Protein AF-A0A8J4AV02-F1 (afdb_monomer)

Foldseek 3Di:
DPPPPPPDVVVVVVVVVVVVVVVVVVVVVVVVVVVVVVVVVVVCVCVPPVNVVQVVVQVLQVQLQVQLQVLCCLQPPFKHKHKDWDQPDPPDPDDDDDDDDDDDDDPPPSDTDIDIWMWGQDPPPRDTDIDDLVPDDPLSNLSSVVSSVSSVQVSCVVVVPDHDPDDDDPPSQPDDDDVSNVSVCVVVVVVVVVVVVVVVVVVVVVVVVVVVVVVPDPPPDDDDDDDDDDDDDDDDDDDD

Radius of gyration: 35.55 Å; Cα contacts (8 Å, |Δi|>4): 144; chains: 1; bounding box: 85×47×122 Å

Sequence (240 aa):
MCVGLFYDPRRAQRELTDLEGQVAQAEAARAAVDVHSAALTDADRALGRNGIPSLILEDVLSQLQAYTARFLNELCDGFVLELSATKPPAAGAGGGGSSGRRSGVGASREKEEIHKAVKVRNSADGSLRQRDVRQLSGGERRRTALAMCLGFEELVRRRRRLVCNVMVLDEVMYADGQEWQAYCIALLSFRRALIDQSLKWLHKSICAHRCLDSLRFPYPQHDLPDLCPEGWAVFGLHGS

Structure (mmCIF, N/CA/C/O backbone):
data_AF-A0A8J4AV02-F1
#
_entry.id   AF-A0A8J4AV02-F1
#
loop_
_atom_site.group_PDB
_atom_site.id
_atom_site.type_symbol
_atom_site.label_atom_id
_atom_site.label_alt_id
_atom_site.label_comp_id
_atom_site.label_asym_id
_atom_site.label_entity_id
_atom_site.label_seq_id
_atom_site.pdbx_PDB_ins_code
_atom_site.Cartn_x
_atom_site.Cartn_y
_atom_site.Cartn_z
_atom_site.occupancy
_atom_site.B_iso_or_equiv
_atom_site.auth_seq_id
_atom_site.auth_comp_id
_atom_site.auth_asym_id
_atom_site.auth_atom_id
_atom_site.pdbx_PDB_model_num
ATOM 1 N N . MET A 1 1 ? -56.235 7.938 68.613 1.00 44.50 1 MET A N 1
ATOM 2 C CA . MET A 1 1 ? -55.742 6.647 68.090 1.00 44.50 1 MET A CA 1
ATOM 3 C C . MET A 1 1 ? -54.342 6.879 67.551 1.00 44.50 1 MET A C 1
ATOM 5 O O . MET A 1 1 ? -54.200 7.385 66.449 1.00 44.50 1 MET A O 1
ATOM 9 N N . CYS A 1 2 ? -53.317 6.616 68.358 1.00 45.88 2 CYS A N 1
ATOM 10 C CA . CYS A 1 2 ? -51.934 6.680 67.895 1.00 45.88 2 CYS A CA 1
ATOM 11 C C . CYS A 1 2 ? -51.610 5.320 67.282 1.00 45.88 2 CYS A C 1
ATOM 13 O O . CYS A 1 2 ? -51.382 4.358 68.010 1.00 45.88 2 CYS A O 1
ATOM 15 N N . VAL A 1 3 ? -51.673 5.218 65.954 1.00 49.50 3 VAL A N 1
ATOM 16 C CA . VAL A 1 3 ? -51.173 4.039 65.242 1.00 49.50 3 VAL A CA 1
ATOM 17 C C . VAL A 1 3 ? -49.653 4.106 65.343 1.00 49.50 3 VAL A C 1
ATOM 19 O O . VAL A 1 3 ? -48.996 4.795 64.568 1.00 49.50 3 VAL A O 1
ATOM 22 N N . GLY A 1 4 ? -49.102 3.491 66.389 1.00 51.16 4 GLY A N 1
ATOM 23 C CA . GLY A 1 4 ? -47.664 3.366 66.564 1.00 51.16 4 GLY A CA 1
ATOM 24 C C . GLY A 1 4 ? -47.112 2.510 65.434 1.00 51.16 4 GLY A C 1
ATOM 25 O O . GLY A 1 4 ? -47.303 1.296 65.433 1.00 51.16 4 GLY A O 1
ATOM 26 N N . LEU A 1 5 ? -46.460 3.146 64.461 1.00 57.00 5 LEU A N 1
ATOM 27 C CA . LEU A 1 5 ? -45.635 2.466 63.471 1.00 57.00 5 LEU A CA 1
ATOM 28 C C . LEU A 1 5 ? -44.456 1.837 64.220 1.00 57.00 5 LEU A C 1
ATOM 30 O O . LEU A 1 5 ? -43.429 2.473 64.444 1.00 57.00 5 LEU A O 1
ATOM 34 N N . PHE A 1 6 ? -44.640 0.600 64.674 1.00 68.00 6 PHE A N 1
ATOM 35 C CA . PHE A 1 6 ? -43.557 -0.209 65.207 1.00 68.00 6 PHE A CA 1
ATOM 36 C C . PHE A 1 6 ? -42.552 -0.448 64.079 1.00 68.00 6 PHE A C 1
ATOM 38 O O . PHE A 1 6 ? -42.838 -1.148 63.108 1.00 68.00 6 PHE A O 1
ATOM 45 N N . TYR A 1 7 ? -41.383 0.173 64.206 1.00 79.56 7 TYR A N 1
ATOM 46 C CA . TYR A 1 7 ? -40.221 -0.131 63.388 1.00 79.56 7 TYR A CA 1
ATOM 47 C C . TYR A 1 7 ? -39.795 -1.571 63.689 1.00 79.56 7 TYR A C 1
ATOM 49 O O . TYR A 1 7 ? -39.286 -1.853 64.774 1.00 79.56 7 TYR A O 1
ATOM 57 N N . ASP A 1 8 ? -40.053 -2.491 62.759 1.00 90.19 8 ASP A N 1
ATOM 58 C CA . ASP A 1 8 ? -39.542 -3.857 62.837 1.00 90.19 8 ASP A CA 1
ATOM 59 C C . ASP A 1 8 ? -38.157 -3.904 62.168 1.00 90.19 8 ASP A C 1
ATOM 61 O O . ASP A 1 8 ? -38.070 -3.873 60.933 1.00 90.19 8 ASP A O 1
ATOM 65 N N . PRO A 1 9 ? -37.061 -3.992 62.944 1.00 89.69 9 PRO A N 1
ATOM 66 C CA . PRO A 1 9 ? -35.710 -3.990 62.394 1.00 89.69 9 PRO A CA 1
ATOM 67 C C . PRO A 1 9 ? -35.462 -5.174 61.453 1.00 89.69 9 PRO A C 1
ATOM 69 O O . PRO A 1 9 ? -34.665 -5.059 60.529 1.00 89.69 9 PRO A O 1
ATOM 72 N N . ARG A 1 10 ? -36.168 -6.302 61.624 1.00 92.69 10 ARG A N 1
ATOM 73 C CA . ARG A 1 10 ? -35.994 -7.481 60.762 1.00 92.69 10 ARG A CA 1
ATOM 74 C C . ARG A 1 10 ? -36.577 -7.265 59.376 1.00 92.69 10 ARG A C 1
ATOM 76 O O . ARG A 1 10 ? -36.045 -7.793 58.402 1.00 92.69 10 ARG A O 1
ATOM 83 N N . ARG A 1 11 ? -37.665 -6.499 59.282 1.00 90.94 11 ARG A N 1
ATOM 84 C CA . ARG A 1 11 ? -38.260 -6.117 58.002 1.00 90.94 11 ARG A CA 1
ATOM 85 C C . ARG A 1 11 ? -37.335 -5.170 57.244 1.00 90.94 11 ARG A C 1
ATOM 87 O O . ARG A 1 11 ? -37.028 -5.446 56.091 1.00 90.94 11 ARG A O 1
ATOM 94 N N . ALA A 1 12 ? -36.826 -4.140 57.922 1.00 90.44 12 ALA A N 1
ATOM 95 C CA . ALA A 1 12 ? -35.858 -3.212 57.339 1.00 90.44 12 ALA A CA 1
ATOM 96 C C . ALA A 1 12 ? -34.600 -3.941 56.832 1.00 90.44 12 ALA A C 1
ATOM 98 O O . ALA A 1 12 ? -34.079 -3.629 55.768 1.00 90.44 12 ALA A O 1
ATOM 99 N N . GLN A 1 13 ? -34.142 -4.963 57.558 1.00 93.25 13 GLN A N 1
ATOM 100 C CA . GLN A 1 13 ? -32.951 -5.722 57.184 1.00 93.25 13 GLN A CA 1
ATOM 101 C C . GLN A 1 13 ? -33.165 -6.628 55.964 1.00 93.25 13 GLN A C 1
ATOM 103 O O . GLN A 1 13 ? -32.259 -6.753 55.149 1.00 93.25 13 GLN A O 1
ATOM 108 N N . ARG A 1 14 ? -34.364 -7.206 55.798 1.00 94.00 14 ARG A N 1
ATOM 109 C CA . ARG A 1 14 ? -34.738 -7.946 54.577 1.00 94.00 14 ARG A CA 1
ATOM 110 C C . ARG A 1 14 ? -34.841 -7.024 53.366 1.00 94.00 14 ARG A C 1
ATOM 112 O O . ARG A 1 14 ? -34.321 -7.343 52.305 1.00 94.00 14 ARG A O 1
ATOM 119 N N . GLU A 1 15 ? -35.466 -5.862 53.549 1.00 94.25 15 GLU A N 1
ATOM 120 C CA . GLU A 1 15 ? -35.586 -4.856 52.491 1.00 94.25 15 GLU A CA 1
ATOM 121 C C . GLU A 1 15 ? -34.198 -4.360 52.041 1.00 94.25 15 GLU A C 1
ATOM 123 O O . GLU A 1 15 ? -33.961 -4.234 50.843 1.00 94.25 15 GLU A O 1
ATOM 128 N N . LEU A 1 16 ? -33.247 -4.169 52.966 1.00 94.19 16 LEU A N 1
ATOM 129 C CA . LEU A 1 16 ? -31.858 -3.840 52.624 1.00 94.19 16 LEU A CA 1
ATOM 130 C C . LEU A 1 16 ? -31.167 -4.952 51.829 1.00 94.19 16 LEU A C 1
ATOM 132 O O . LEU A 1 16 ? -30.573 -4.655 50.798 1.00 94.19 16 LEU A O 1
ATOM 136 N N . THR A 1 17 ? -31.277 -6.216 52.249 1.00 96.19 17 THR A N 1
ATOM 137 C CA . THR A 1 17 ? -30.658 -7.331 51.508 1.00 96.19 17 THR A CA 1
ATOM 138 C C . THR A 1 17 ? -31.250 -7.502 50.111 1.00 96.19 17 THR A C 1
ATOM 140 O O . THR A 1 17 ? -30.526 -7.808 49.164 1.00 96.19 17 THR A O 1
ATOM 143 N N . ASP A 1 18 ? -32.555 -7.265 49.958 1.00 96.69 18 ASP A N 1
ATOM 144 C CA . ASP A 1 18 ? -33.226 -7.329 48.660 1.00 96.69 18 ASP A CA 1
ATOM 145 C C . ASP A 1 18 ? -32.764 -6.183 47.747 1.00 96.69 18 ASP A C 1
ATOM 147 O O . ASP A 1 18 ? -32.493 -6.402 46.565 1.00 96.69 18 ASP A O 1
ATOM 151 N N . LEU A 1 19 ? -32.621 -4.968 48.292 1.00 95.31 19 LEU A N 1
ATOM 152 C CA . LEU A 1 19 ? -32.104 -3.809 47.562 1.00 95.31 19 LEU A CA 1
ATOM 153 C C . LEU A 1 19 ? -30.631 -3.983 47.172 1.00 95.31 19 LEU A C 1
ATOM 155 O O . LEU A 1 19 ? -30.276 -3.697 46.032 1.00 95.31 19 LEU A O 1
ATOM 159 N N . GLU A 1 20 ? -29.783 -4.493 48.066 1.00 97.44 20 GLU A N 1
ATOM 160 C CA . GLU A 1 20 ? -28.383 -4.822 47.763 1.00 97.44 20 GLU A CA 1
ATOM 161 C C . GLU A 1 20 ? -28.289 -5.864 46.640 1.00 97.44 20 GLU A C 1
ATOM 163 O O . GLU A 1 20 ? -27.500 -5.705 45.706 1.00 97.44 20 GLU A O 1
ATOM 168 N N . GLY A 1 21 ? -29.150 -6.888 46.672 1.00 97.25 21 GLY A N 1
ATOM 169 C CA . GLY A 1 21 ? -29.260 -7.874 45.598 1.00 97.25 21 GLY A CA 1
ATOM 170 C C . GLY A 1 21 ? -29.676 -7.253 44.261 1.00 97.25 21 GLY A C 1
ATOM 171 O O . GLY A 1 21 ? -29.096 -7.576 43.224 1.00 97.25 21 GLY A O 1
ATOM 172 N N . GLN A 1 22 ? -30.636 -6.325 44.274 1.00 96.44 22 GLN A N 1
ATOM 173 C CA . GLN A 1 22 ? -31.073 -5.603 43.074 1.00 96.44 22 GLN A CA 1
ATOM 174 C C . GLN A 1 22 ? -29.975 -4.691 42.512 1.00 96.44 22 GLN A C 1
ATOM 176 O O . GLN A 1 22 ? -29.784 -4.656 41.296 1.00 96.44 22 GLN A O 1
ATOM 181 N N . VAL A 1 23 ? -29.226 -3.991 43.370 1.00 96.50 23 VAL A N 1
ATOM 182 C CA . VAL A 1 23 ? -28.085 -3.158 42.954 1.00 96.50 23 VAL A CA 1
ATOM 183 C C . VAL A 1 23 ? -26.999 -4.026 42.323 1.00 96.50 23 VAL A C 1
ATOM 185 O O . VAL A 1 23 ? -26.571 -3.731 41.210 1.00 96.50 23 VAL A O 1
ATOM 188 N N . ALA A 1 24 ? -26.626 -5.141 42.957 1.00 96.88 24 ALA A N 1
ATOM 189 C CA . ALA A 1 24 ? -25.623 -6.058 42.416 1.00 96.88 24 ALA A CA 1
ATOM 190 C C . ALA A 1 24 ? -26.037 -6.639 41.049 1.00 96.88 24 ALA A C 1
ATOM 192 O O . ALA A 1 24 ? -25.222 -6.727 40.128 1.00 96.88 24 ALA A O 1
ATOM 193 N N . GLN A 1 25 ? -27.315 -6.994 40.879 1.00 96.31 25 GLN A N 1
ATOM 194 C CA . GLN A 1 25 ? -27.850 -7.449 39.591 1.00 96.31 25 GLN A CA 1
ATOM 195 C C . GLN A 1 25 ? -27.832 -6.340 38.530 1.00 96.31 25 GLN A C 1
ATOM 197 O O . GLN A 1 25 ? -27.465 -6.597 37.381 1.00 96.31 25 GLN A O 1
ATOM 202 N N . ALA A 1 26 ? -28.198 -5.110 38.898 1.00 96.31 26 ALA A N 1
ATOM 203 C CA . ALA A 1 26 ? -28.188 -3.968 37.989 1.00 96.31 26 ALA A CA 1
ATOM 204 C C . ALA A 1 26 ? -26.763 -3.589 37.552 1.00 96.31 26 ALA A C 1
ATOM 206 O O . ALA A 1 26 ? -26.540 -3.297 36.376 1.00 96.31 26 ALA A O 1
ATOM 207 N N . GLU A 1 27 ? -25.788 -3.636 38.461 1.00 97.12 27 GLU A N 1
ATOM 208 C CA . GLU A 1 27 ? -24.373 -3.407 38.154 1.00 97.12 27 GLU A CA 1
ATOM 209 C C . GLU A 1 27 ? -23.815 -4.484 37.220 1.00 97.12 27 GLU A C 1
ATOM 211 O O . GLU A 1 27 ? -23.159 -4.154 36.230 1.00 97.12 27 GLU A O 1
ATOM 216 N N . ALA A 1 28 ? -24.140 -5.759 37.463 1.00 96.12 28 ALA A N 1
ATOM 217 C CA . ALA A 1 28 ? -23.755 -6.854 36.575 1.00 96.12 28 ALA A CA 1
ATOM 218 C C . ALA A 1 28 ? -24.373 -6.706 35.173 1.00 96.12 28 ALA A C 1
ATOM 220 O O . ALA A 1 28 ? -23.686 -6.884 34.164 1.00 96.12 28 ALA A O 1
ATOM 221 N N . ALA A 1 29 ? -25.652 -6.325 35.092 1.00 96.75 29 ALA A N 1
ATOM 222 C CA . ALA A 1 29 ? -26.323 -6.061 33.822 1.00 96.75 29 ALA A CA 1
ATOM 223 C C . ALA A 1 29 ? -25.696 -4.867 33.082 1.00 96.75 29 ALA A C 1
ATOM 225 O O . ALA A 1 29 ? -25.473 -4.942 31.873 1.00 96.75 29 ALA A O 1
ATOM 226 N N . ARG A 1 30 ? -25.353 -3.788 33.798 1.00 96.19 30 ARG A N 1
ATOM 227 C CA . ARG A 1 30 ? -24.672 -2.620 33.225 1.00 96.19 30 ARG A CA 1
ATOM 228 C C . ARG A 1 30 ? -23.294 -2.983 32.679 1.00 96.19 30 ARG A C 1
ATOM 230 O O . ARG A 1 30 ? -23.001 -2.639 31.540 1.00 96.19 30 ARG A O 1
ATOM 237 N N . ALA A 1 31 ? -22.495 -3.733 33.437 1.00 95.88 31 ALA A N 1
ATOM 238 C CA . ALA A 1 31 ? -21.186 -4.194 32.985 1.00 95.88 31 ALA A CA 1
ATOM 239 C C . ALA A 1 31 ? -21.287 -5.042 31.702 1.00 95.88 31 ALA A C 1
ATOM 241 O O . ALA A 1 31 ? -20.489 -4.870 30.781 1.00 95.88 31 ALA A O 1
ATOM 242 N N . ALA A 1 32 ? -22.298 -5.912 31.598 1.00 95.88 32 ALA A N 1
ATOM 243 C CA . ALA A 1 32 ? -22.537 -6.697 30.387 1.00 95.88 32 ALA A CA 1
ATOM 244 C C . ALA A 1 32 ? -22.902 -5.818 29.173 1.00 95.88 32 ALA A C 1
ATOM 246 O O . ALA A 1 32 ? -22.406 -6.050 28.067 1.00 95.88 32 ALA A O 1
ATOM 247 N N . VAL A 1 33 ? -23.733 -4.787 29.373 1.00 96.81 33 VAL A N 1
ATOM 248 C CA . VAL A 1 33 ? -24.080 -3.814 28.323 1.00 96.81 33 VAL A CA 1
ATOM 249 C C . VAL A 1 33 ? -22.861 -2.995 27.902 1.00 96.81 33 VAL A C 1
ATOM 251 O O . VAL A 1 33 ? -22.654 -2.811 26.704 1.00 96.81 33 VAL A O 1
ATOM 254 N N . ASP A 1 34 ? -22.029 -2.555 28.846 1.00 96.44 34 ASP A N 1
ATOM 255 C CA . ASP A 1 34 ? -20.824 -1.775 28.556 1.00 96.44 34 ASP A CA 1
ATOM 256 C C . ASP A 1 34 ? -19.843 -2.580 27.685 1.00 96.44 34 ASP A C 1
ATOM 258 O O . ASP A 1 34 ? -19.365 -2.071 26.669 1.00 96.44 34 ASP A O 1
ATOM 262 N N . VAL A 1 35 ? -19.633 -3.867 27.990 1.00 96.38 35 VAL A N 1
ATOM 263 C CA . VAL A 1 35 ? -18.826 -4.778 27.154 1.00 96.38 35 VAL A CA 1
ATOM 264 C C . VAL A 1 35 ? -19.404 -4.910 25.743 1.00 96.38 35 VAL A C 1
ATOM 266 O O . VAL A 1 35 ? -18.666 -4.826 24.759 1.00 96.38 35 VAL A O 1
ATOM 269 N N . HIS A 1 36 ? -20.722 -5.086 25.615 1.00 94.62 36 HIS A N 1
ATOM 270 C CA . HIS A 1 36 ? -21.359 -5.189 24.301 1.00 94.62 36 HIS A CA 1
ATOM 271 C C . HIS A 1 36 ? -21.260 -3.876 23.511 1.00 94.62 36 HIS A C 1
ATOM 273 O O . HIS A 1 36 ? -20.988 -3.890 22.312 1.00 94.62 36 HIS A O 1
ATOM 279 N N . SER A 1 37 ? -21.419 -2.735 24.187 1.00 94.12 37 SER A N 1
ATOM 280 C CA . SER A 1 37 ? -21.281 -1.411 23.582 1.00 94.12 37 SER A CA 1
ATOM 281 C C . SER A 1 37 ? -19.865 -1.176 23.057 1.00 94.12 37 SER A C 1
ATOM 283 O O . SER A 1 37 ? -19.714 -0.730 21.922 1.00 94.12 37 SER A O 1
ATOM 285 N N . ALA A 1 38 ? -18.836 -1.575 23.814 1.00 93.12 38 ALA A N 1
ATOM 286 C CA . ALA A 1 38 ? -17.445 -1.494 23.387 1.00 93.12 38 ALA A CA 1
ATOM 287 C C . ALA A 1 38 ? -17.208 -2.331 22.119 1.00 93.12 38 ALA A C 1
ATOM 289 O O . ALA A 1 38 ? -16.686 -1.820 21.126 1.00 93.12 38 ALA A O 1
ATOM 290 N N . ALA A 1 39 ? -17.696 -3.575 22.098 1.00 94.75 39 ALA A N 1
ATOM 291 C CA . ALA A 1 39 ? -17.589 -4.446 20.929 1.00 94.75 39 ALA A CA 1
ATOM 292 C C . ALA A 1 39 ? -18.285 -3.858 19.687 1.00 94.75 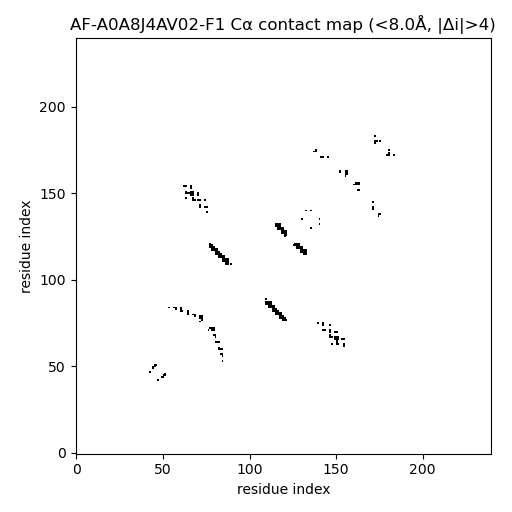39 ALA A C 1
ATOM 294 O O . ALA A 1 39 ? -17.734 -3.899 18.586 1.00 94.75 39 ALA A O 1
ATOM 295 N N . LEU A 1 40 ? -19.473 -3.264 19.853 1.00 94.31 40 LEU A N 1
ATOM 296 C CA . LEU A 1 40 ? -20.177 -2.586 18.762 1.00 94.31 40 LEU A CA 1
ATOM 297 C C . LEU A 1 40 ? -19.439 -1.329 18.289 1.00 94.31 40 LEU A C 1
ATOM 299 O O . LEU A 1 40 ? -19.411 -1.071 17.088 1.00 94.31 40 LEU A O 1
ATOM 303 N N . THR A 1 41 ? -18.810 -0.566 19.188 1.00 90.31 41 THR A N 1
ATOM 304 C CA . THR A 1 41 ? -18.000 0.599 18.793 1.00 90.31 41 THR A CA 1
ATOM 305 C C . THR A 1 41 ? -16.735 0.208 18.038 1.00 90.31 41 THR A C 1
ATOM 307 O O . THR A 1 41 ? -16.347 0.906 17.102 1.00 90.31 41 THR A O 1
ATOM 310 N N . ASP A 1 42 ? -16.116 -0.922 18.380 1.00 85.00 42 ASP A N 1
ATOM 311 C CA . ASP A 1 42 ? -14.967 -1.445 17.641 1.00 85.00 42 ASP A CA 1
ATOM 312 C C . ASP A 1 42 ? -15.384 -1.963 16.261 1.00 85.00 42 ASP A C 1
ATOM 314 O O . ASP A 1 42 ? -14.716 -1.679 15.263 1.00 85.00 42 ASP A O 1
ATOM 318 N N . ALA A 1 43 ? -16.533 -2.639 16.175 1.00 88.19 43 ALA A N 1
ATOM 319 C CA . ALA A 1 43 ? -17.113 -3.050 14.903 1.00 88.19 43 ALA A CA 1
ATOM 320 C C . ALA A 1 43 ? -17.481 -1.842 14.023 1.00 88.19 43 ALA A C 1
ATOM 322 O O . ALA A 1 43 ? -17.161 -1.843 12.837 1.00 88.19 43 ALA A O 1
ATOM 323 N N . ASP A 1 44 ? -18.084 -0.788 14.584 1.00 86.50 44 ASP A N 1
ATOM 324 C CA . ASP A 1 44 ? -18.384 0.452 13.855 1.00 86.50 44 ASP A CA 1
ATOM 325 C C . ASP A 1 44 ? -17.106 1.188 13.432 1.00 86.50 44 ASP A C 1
ATOM 327 O O . ASP A 1 44 ? -17.029 1.716 12.328 1.00 86.50 44 ASP A O 1
ATOM 331 N N . ARG A 1 45 ? -16.037 1.159 14.236 1.00 82.56 45 ARG A N 1
ATOM 332 C CA . ARG A 1 45 ? -14.735 1.701 13.821 1.00 82.56 45 ARG A CA 1
ATOM 333 C C . ARG A 1 45 ? -14.149 0.923 12.636 1.00 82.56 45 ARG A C 1
ATOM 335 O O . ARG A 1 45 ? -13.618 1.544 11.714 1.00 82.56 45 ARG A O 1
ATOM 342 N N . ALA A 1 46 ? -14.250 -0.406 12.647 1.00 80.88 46 ALA A N 1
ATOM 343 C CA . ALA A 1 46 ? -13.698 -1.278 11.609 1.00 80.88 46 ALA A CA 1
ATOM 344 C C . ALA A 1 46 ? -14.533 -1.302 10.315 1.00 80.88 46 ALA A C 1
ATOM 346 O O . ALA A 1 46 ? -13.981 -1.358 9.218 1.00 80.88 46 ALA A O 1
ATOM 347 N N . LEU A 1 47 ? -15.861 -1.251 10.428 1.00 87.88 47 LEU A N 1
ATOM 348 C CA . LEU A 1 47 ? -16.798 -1.345 9.301 1.00 87.88 47 LEU A CA 1
ATOM 349 C C . LEU A 1 47 ? -17.392 0.003 8.892 1.00 87.88 47 LEU A C 1
ATOM 351 O O . LEU A 1 47 ? -18.080 0.102 7.875 1.00 87.88 47 LEU A O 1
ATOM 355 N N . GLY A 1 48 ? -17.138 1.041 9.680 1.00 84.81 48 GLY A N 1
ATOM 356 C CA . GLY A 1 48 ? -17.641 2.377 9.443 1.00 84.81 48 GLY A CA 1
ATOM 357 C C . GLY A 1 48 ? -17.015 3.026 8.218 1.00 84.81 48 GLY A C 1
ATOM 358 O O . GLY A 1 48 ? -16.270 2.435 7.434 1.00 84.81 48 GLY A O 1
ATOM 359 N N . ARG A 1 49 ? -17.308 4.317 8.070 1.00 81.62 49 ARG A N 1
ATOM 360 C CA . ARG A 1 49 ? -17.021 5.085 6.849 1.00 81.62 49 ARG A CA 1
ATOM 361 C C . ARG A 1 49 ? -15.550 5.093 6.429 1.00 81.62 49 ARG A C 1
ATOM 363 O O . ARG A 1 49 ? -15.290 5.273 5.246 1.00 81.62 49 ARG A O 1
ATOM 370 N N . ASN A 1 50 ? -14.629 4.899 7.373 1.00 79.94 50 ASN A N 1
ATOM 371 C CA . ASN A 1 50 ? -13.192 4.921 7.113 1.00 79.94 50 ASN A CA 1
ATOM 372 C C . ASN A 1 50 ? -12.554 3.526 7.173 1.00 79.94 50 ASN A C 1
ATOM 374 O O . ASN A 1 50 ? -11.552 3.314 6.506 1.00 79.94 50 ASN A O 1
ATOM 378 N N . GLY A 1 51 ? -13.126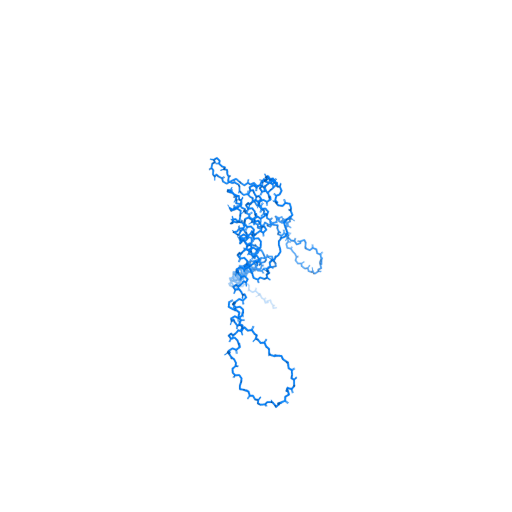 2.563 7.902 1.00 83.44 51 GLY A N 1
ATOM 379 C CA . GLY A 1 51 ? -12.474 1.271 8.131 1.00 83.44 51 GLY A CA 1
ATOM 380 C C . GLY A 1 51 ? -12.397 0.394 6.877 1.00 83.44 51 GLY A C 1
ATOM 381 O O . GLY A 1 51 ? -11.307 -0.015 6.482 1.00 83.44 51 GLY A O 1
ATOM 382 N N . ILE A 1 52 ? -13.519 0.186 6.175 1.00 87.25 52 ILE A N 1
ATOM 383 C CA . ILE A 1 52 ? -13.529 -0.614 4.935 1.00 87.25 52 ILE A CA 1
ATOM 384 C C . ILE A 1 52 ? -12.647 0.019 3.842 1.00 87.25 52 ILE A C 1
ATOM 386 O O . ILE A 1 52 ? -11.837 -0.701 3.257 1.00 87.25 52 ILE A O 1
ATOM 390 N N . PRO A 1 53 ? -12.737 1.335 3.549 1.00 87.31 53 PRO A N 1
ATOM 391 C CA . PRO A 1 53 ? -11.833 1.966 2.589 1.00 87.31 53 PRO A CA 1
ATOM 392 C C . PRO A 1 53 ? -10.354 1.845 2.964 1.00 87.31 53 PRO A C 1
ATOM 394 O O . PRO A 1 53 ? -9.553 1.589 2.069 1.00 87.31 53 PRO A O 1
ATOM 397 N N . SER A 1 54 ? -10.007 1.968 4.250 1.00 86.44 54 SER A N 1
ATOM 398 C CA . SER A 1 54 ? -8.628 1.829 4.737 1.00 86.44 54 SER A CA 1
ATOM 399 C C . SER A 1 54 ? -8.092 0.414 4.508 1.00 86.44 54 SER A C 1
ATOM 401 O O . SER A 1 54 ? -7.036 0.242 3.906 1.00 86.44 54 SER A O 1
ATOM 403 N N . LEU A 1 55 ? -8.879 -0.615 4.848 1.00 88.19 55 LEU A N 1
ATOM 404 C CA . LEU A 1 55 ? -8.522 -2.017 4.593 1.00 88.19 55 LEU A CA 1
ATOM 405 C C . LEU A 1 55 ? -8.338 -2.305 3.097 1.00 88.19 55 LEU A C 1
ATOM 407 O O . LEU A 1 55 ? -7.400 -2.991 2.692 1.00 88.19 55 LEU A O 1
ATOM 411 N N . ILE A 1 56 ? -9.222 -1.761 2.254 1.00 90.75 56 ILE A N 1
ATOM 412 C CA . ILE A 1 56 ? -9.091 -1.881 0.798 1.00 90.75 56 ILE A CA 1
ATOM 413 C C . ILE A 1 56 ? -7.828 -1.161 0.317 1.00 90.75 56 ILE A C 1
ATOM 415 O O . ILE A 1 56 ? -7.141 -1.670 -0.569 1.00 90.75 56 ILE A O 1
ATOM 419 N N . LEU A 1 57 ? -7.518 0.014 0.868 1.00 91.00 57 LEU A N 1
ATOM 420 C CA . LEU A 1 57 ? -6.325 0.773 0.515 1.00 91.00 57 LEU A CA 1
ATOM 421 C C . LEU A 1 57 ? -5.053 0.005 0.891 1.00 91.00 57 LEU A C 1
ATOM 423 O O . LEU A 1 57 ? -4.163 -0.108 0.053 1.00 91.00 57 LEU A O 1
ATOM 427 N N . GLU A 1 58 ? -4.977 -0.567 2.091 1.00 90.94 58 GLU A N 1
ATOM 428 C CA . GLU A 1 58 ? -3.846 -1.390 2.535 1.00 90.94 58 GLU A CA 1
ATOM 429 C C . GLU A 1 58 ? -3.629 -2.612 1.631 1.00 90.94 58 GLU A C 1
ATOM 431 O O . GLU A 1 58 ? -2.507 -2.859 1.178 1.00 90.94 58 GLU A O 1
ATOM 436 N N . ASP A 1 59 ? -4.703 -3.325 1.275 1.00 93.81 59 ASP A N 1
ATOM 437 C CA . ASP A 1 59 ? -4.640 -4.430 0.314 1.00 93.81 59 ASP A CA 1
ATOM 438 C C . ASP A 1 59 ? -4.108 -3.958 -1.052 1.00 93.81 59 ASP A C 1
ATOM 440 O O . ASP A 1 59 ? -3.173 -4.543 -1.607 1.00 93.81 59 ASP A O 1
ATOM 444 N N . VAL A 1 60 ? -4.648 -2.857 -1.584 1.00 94.19 60 VAL A N 1
ATOM 445 C CA . VAL A 1 60 ? -4.204 -2.276 -2.861 1.00 94.19 60 VAL A CA 1
ATOM 446 C C . VAL A 1 60 ? -2.727 -1.889 -2.814 1.00 94.19 60 VAL A C 1
ATOM 448 O O . VAL A 1 60 ? -1.995 -2.171 -3.766 1.00 94.19 60 VAL A O 1
ATOM 451 N N . LEU A 1 61 ? -2.286 -1.242 -1.734 1.00 94.69 61 LEU A N 1
ATOM 452 C CA . LEU A 1 61 ? -0.905 -0.798 -1.563 1.00 94.69 61 LEU A CA 1
ATOM 453 C C . LEU A 1 61 ? 0.054 -1.986 -1.481 1.00 94.69 61 LEU A C 1
ATOM 455 O O . LEU A 1 61 ? 1.099 -1.946 -2.129 1.00 94.69 61 LEU A O 1
ATOM 459 N N . SER A 1 62 ? -0.323 -3.064 -0.786 1.00 94.44 62 SER A N 1
ATOM 460 C CA . SER A 1 62 ? 0.486 -4.288 -0.720 1.00 94.44 62 SER A CA 1
ATOM 461 C C . SER A 1 62 ? 0.688 -4.920 -2.106 1.00 94.44 62 SER A C 1
ATOM 463 O O . SER A 1 62 ? 1.808 -5.270 -2.489 1.00 94.44 62 SER A O 1
ATOM 465 N N . GLN A 1 63 ? -0.373 -4.980 -2.917 1.00 95.75 63 GLN A N 1
ATOM 466 C CA . GLN A 1 63 ? -0.313 -5.500 -4.283 1.00 95.75 63 GLN A CA 1
ATOM 467 C C . GLN A 1 63 ? 0.515 -4.589 -5.191 1.00 95.75 63 GLN A C 1
ATOM 469 O O . GLN A 1 63 ? 1.361 -5.066 -5.948 1.00 95.75 63 GLN A O 1
ATOM 474 N N . LEU A 1 64 ? 0.301 -3.272 -5.103 1.00 95.88 64 LEU A N 1
ATOM 475 C CA . LEU A 1 64 ? 1.063 -2.287 -5.864 1.00 95.88 64 LEU A CA 1
ATOM 476 C C . LEU A 1 64 ? 2.556 -2.376 -5.543 1.00 95.88 64 LEU A C 1
ATOM 478 O O . LEU A 1 64 ? 3.379 -2.334 -6.458 1.00 95.88 64 LEU A O 1
ATOM 482 N N . GLN A 1 65 ? 2.903 -2.527 -4.265 1.00 95.69 65 GLN A N 1
ATOM 483 C CA . GLN A 1 65 ? 4.277 -2.706 -3.814 1.00 95.69 65 GLN A CA 1
ATOM 484 C C . GLN A 1 65 ? 4.890 -3.978 -4.404 1.00 95.69 65 GLN A C 1
ATOM 486 O O . GLN A 1 65 ? 5.987 -3.914 -4.952 1.00 95.69 65 GLN A O 1
ATOM 491 N N . ALA A 1 66 ? 4.176 -5.107 -4.373 1.00 95.44 66 ALA A N 1
ATOM 492 C CA . ALA A 1 66 ? 4.653 -6.361 -4.951 1.00 95.44 66 ALA A CA 1
ATOM 493 C C . ALA A 1 66 ? 4.905 -6.253 -6.467 1.00 95.44 66 ALA A C 1
ATOM 495 O O . ALA A 1 66 ? 5.948 -6.690 -6.958 1.00 95.44 66 ALA A O 1
ATOM 496 N N . TYR A 1 67 ? 3.989 -5.632 -7.220 1.00 95.69 67 TYR A N 1
ATOM 497 C CA . TYR A 1 67 ? 4.175 -5.438 -8.663 1.00 95.69 67 TYR A CA 1
ATOM 498 C C . TYR A 1 67 ? 5.300 -4.453 -8.974 1.00 95.69 67 TYR A C 1
ATOM 500 O O . TYR A 1 67 ? 6.112 -4.711 -9.859 1.00 95.69 67 TYR A O 1
ATOM 508 N N . THR A 1 68 ? 5.384 -3.356 -8.222 1.00 95.69 68 THR A N 1
ATOM 509 C CA . THR A 1 68 ? 6.446 -2.359 -8.395 1.00 95.69 68 THR A CA 1
ATOM 510 C C . THR A 1 68 ? 7.812 -2.951 -8.069 1.00 95.69 68 THR A C 1
ATOM 512 O O . THR A 1 68 ? 8.749 -2.723 -8.823 1.00 95.69 68 THR A O 1
ATOM 515 N N . ALA A 1 69 ? 7.932 -3.753 -7.006 1.00 94.62 69 ALA A N 1
ATOM 516 C CA . ALA A 1 69 ? 9.187 -4.388 -6.606 1.00 94.62 69 ALA A CA 1
ATOM 517 C C . ALA A 1 69 ? 9.765 -5.277 -7.712 1.00 94.62 69 ALA A C 1
ATOM 519 O O . ALA A 1 69 ? 10.973 -5.278 -7.925 1.00 94.62 69 ALA A O 1
ATOM 520 N N . ARG A 1 70 ? 8.914 -5.983 -8.467 1.00 93.81 70 ARG A N 1
ATOM 521 C CA . ARG A 1 70 ? 9.362 -6.776 -9.616 1.00 93.81 70 ARG A CA 1
ATOM 522 C C . ARG A 1 70 ? 10.042 -5.904 -10.674 1.00 93.81 70 ARG A C 1
ATOM 524 O O . ARG A 1 70 ? 11.169 -6.194 -11.053 1.00 93.81 70 ARG A O 1
ATOM 531 N N . PHE A 1 71 ? 9.378 -4.837 -11.120 1.00 92.81 71 PHE A N 1
ATOM 532 C CA . PHE A 1 71 ? 9.953 -3.932 -12.121 1.00 92.81 71 PHE A CA 1
ATOM 533 C C . PHE A 1 71 ? 11.147 -3.164 -11.572 1.00 92.81 71 PHE A C 1
ATOM 535 O O . PHE A 1 71 ? 12.093 -2.896 -12.298 1.00 92.81 71 PHE A O 1
ATOM 542 N N . LEU A 1 72 ? 11.123 -2.824 -10.287 1.00 92.62 72 LEU A N 1
ATOM 543 C CA . LEU A 1 72 ? 12.219 -2.128 -9.641 1.00 92.62 72 LEU A CA 1
ATOM 544 C C . LEU A 1 72 ? 13.469 -3.006 -9.586 1.00 92.62 72 LEU A C 1
ATOM 546 O O . LEU A 1 72 ? 14.528 -2.493 -9.891 1.00 92.62 72 LEU A O 1
ATOM 550 N N . ASN A 1 73 ? 13.341 -4.304 -9.300 1.00 91.75 73 ASN A N 1
ATOM 551 C CA . ASN A 1 73 ? 14.462 -5.249 -9.350 1.00 91.75 73 ASN A CA 1
ATOM 552 C C . ASN A 1 73 ? 15.000 -5.454 -10.775 1.00 91.75 73 ASN A C 1
ATOM 554 O O . ASN A 1 73 ? 16.186 -5.689 -10.942 1.00 91.75 73 ASN A O 1
ATOM 558 N N . GLU A 1 74 ? 14.145 -5.376 -11.800 1.00 90.31 74 GLU A N 1
ATOM 559 C CA . GLU A 1 74 ? 14.580 -5.435 -13.205 1.00 90.31 74 GLU A CA 1
ATOM 560 C C . GLU A 1 74 ? 15.331 -4.144 -13.607 1.00 90.31 74 GLU A C 1
ATOM 562 O O . GLU A 1 74 ? 16.341 -4.193 -14.301 1.00 90.31 74 GLU A O 1
ATOM 567 N N . LEU A 1 75 ? 14.860 -2.983 -13.142 1.00 89.12 75 LEU A N 1
ATOM 568 C CA . LEU A 1 75 ? 15.372 -1.660 -13.520 1.00 89.12 75 LEU A CA 1
ATOM 569 C C . LEU A 1 75 ? 16.548 -1.161 -12.662 1.00 89.12 75 LEU A C 1
ATOM 571 O O . LEU A 1 75 ? 17.356 -0.357 -13.124 1.00 89.12 75 LEU A O 1
ATOM 575 N N . CYS A 1 76 ? 16.602 -1.568 -11.398 1.00 87.12 76 CYS A N 1
ATOM 576 C CA . CYS A 1 76 ? 17.519 -1.082 -10.376 1.00 87.12 76 CYS A CA 1
ATOM 577 C C . CYS A 1 76 ? 17.857 -2.203 -9.389 1.00 87.12 76 CYS A C 1
ATOM 579 O O . CYS A 1 76 ? 17.054 -2.541 -8.514 1.00 87.12 76 CYS A O 1
ATOM 581 N N . ASP A 1 77 ? 19.092 -2.686 -9.418 1.00 84.62 77 ASP A N 1
ATOM 582 C CA . ASP A 1 77 ? 19.546 -3.602 -8.380 1.00 84.62 77 ASP A CA 1
ATOM 583 C C . ASP A 1 77 ? 19.611 -2.914 -7.011 1.00 84.62 77 ASP A C 1
ATOM 585 O O . ASP A 1 77 ? 20.131 -1.807 -6.850 1.00 84.62 77 ASP A O 1
ATOM 589 N N . GLY A 1 78 ? 19.082 -3.594 -5.992 1.00 86.38 78 GLY A N 1
ATOM 590 C CA . GLY A 1 78 ? 19.205 -3.167 -4.600 1.00 86.38 78 GLY A CA 1
ATOM 591 C C . GLY A 1 78 ? 18.202 -2.110 -4.135 1.00 86.38 78 GLY A C 1
ATOM 592 O O . GLY A 1 78 ? 18.369 -1.582 -3.038 1.00 86.38 78 GLY A O 1
ATOM 593 N N . PHE A 1 79 ? 17.152 -1.813 -4.898 1.00 90.75 79 PHE A N 1
ATOM 594 C CA . PHE A 1 79 ? 16.091 -0.902 -4.462 1.00 90.75 79 PHE A CA 1
ATOM 595 C C . PHE A 1 79 ? 14.859 -1.670 -3.986 1.00 90.75 79 PHE A C 1
ATOM 597 O O . PHE A 1 79 ? 14.393 -2.600 -4.636 1.00 90.75 79 PHE A O 1
ATOM 604 N N . VAL A 1 80 ? 14.294 -1.248 -2.857 1.00 92.25 80 VAL A N 1
ATOM 605 C CA . VAL A 1 80 ? 13.031 -1.766 -2.325 1.00 92.25 80 VAL A CA 1
ATOM 606 C C . VAL A 1 80 ? 12.115 -0.584 -2.032 1.00 92.25 80 VAL A C 1
ATOM 608 O O . VAL A 1 80 ? 12.471 0.317 -1.275 1.00 92.25 80 VAL A O 1
ATOM 611 N N . LEU A 1 81 ? 10.932 -0.574 -2.642 1.00 92.38 81 LEU A N 1
ATOM 612 C CA . LEU A 1 81 ? 9.897 0.420 -2.370 1.00 92.38 81 LEU A CA 1
ATOM 613 C C . LEU A 1 81 ? 8.959 -0.108 -1.282 1.00 92.38 81 LEU A C 1
ATOM 615 O O . LEU A 1 81 ? 8.475 -1.230 -1.389 1.00 92.38 81 LEU A O 1
ATOM 619 N N . GLU A 1 82 ? 8.671 0.717 -0.280 1.00 92.69 82 GLU A N 1
ATOM 620 C CA . GLU A 1 82 ? 7.657 0.457 0.739 1.00 92.69 82 GLU A CA 1
ATOM 621 C C . GLU A 1 82 ? 6.571 1.530 0.690 1.00 92.69 82 GLU A C 1
ATOM 623 O O . GLU A 1 82 ? 6.849 2.735 0.693 1.00 92.69 82 GLU A O 1
ATOM 628 N N . LEU A 1 83 ? 5.323 1.076 0.624 1.00 90.88 83 LEU A N 1
ATOM 629 C CA . LEU A 1 83 ? 4.138 1.919 0.585 1.00 90.88 83 LEU A CA 1
ATOM 630 C C . LEU A 1 83 ? 3.275 1.605 1.803 1.00 90.88 83 LEU A C 1
ATOM 632 O O . LEU A 1 83 ? 2.918 0.451 2.026 1.00 90.88 83 LEU A O 1
ATOM 636 N N . SER A 1 84 ? 2.911 2.627 2.569 1.00 88.25 84 SER A N 1
ATOM 637 C CA . SER A 1 84 ? 2.022 2.472 3.719 1.00 88.25 84 SER A CA 1
ATOM 638 C C . SER A 1 84 ? 0.978 3.578 3.756 1.00 88.25 84 SER A C 1
ATOM 640 O O . SER A 1 84 ? 1.246 4.727 3.402 1.00 88.25 84 SER A O 1
ATOM 642 N N . ALA A 1 85 ? -0.237 3.229 4.171 1.00 86.62 85 ALA A N 1
ATOM 643 C CA . ALA A 1 85 ? -1.246 4.215 4.515 1.00 86.62 85 ALA A CA 1
ATOM 644 C C . ALA A 1 85 ? -0.929 4.727 5.924 1.00 86.62 85 ALA A C 1
ATOM 646 O O . ALA A 1 85 ? -0.894 3.962 6.884 1.00 86.62 85 ALA A O 1
ATOM 647 N N . THR A 1 86 ? -0.649 6.018 6.052 1.00 81.50 86 THR A N 1
ATOM 648 C CA . THR A 1 86 ? -0.496 6.671 7.350 1.00 81.50 86 THR A CA 1
ATOM 649 C C . THR A 1 86 ? -1.704 7.552 7.587 1.00 81.50 86 THR A C 1
ATOM 651 O O . THR A 1 86 ? -2.008 8.447 6.794 1.00 81.50 86 THR A O 1
ATOM 654 N N . LYS A 1 87 ? -2.389 7.324 8.704 1.00 70.31 87 LYS A N 1
ATOM 655 C CA . LYS A 1 87 ? -3.367 8.281 9.202 1.00 70.31 87 LYS A CA 1
ATOM 656 C C . LYS A 1 87 ? -2.584 9.404 9.889 1.00 70.31 87 LYS A C 1
ATOM 658 O O . LYS A 1 87 ? -1.823 9.094 10.810 1.00 70.31 87 LYS A O 1
ATOM 663 N N . PRO A 1 88 ? -2.706 10.676 9.466 1.00 62.44 88 PRO A N 1
ATOM 664 C CA . PRO A 1 88 ? -2.089 11.756 10.220 1.00 62.44 88 PRO A CA 1
ATOM 665 C C . PRO A 1 88 ? -2.607 11.687 11.664 1.00 62.44 88 PRO A C 1
ATOM 667 O O . PRO A 1 88 ? -3.797 11.407 11.863 1.00 62.44 88 PRO A O 1
ATOM 670 N N . PRO A 1 89 ? -1.745 11.884 12.679 1.00 53.72 89 PRO A N 1
ATOM 671 C CA . PRO A 1 89 ? -2.205 11.921 14.057 1.00 53.72 89 PRO A CA 1
ATOM 672 C C . PRO A 1 89 ? -3.282 12.999 14.141 1.00 53.72 89 PRO A C 1
ATOM 674 O O . PRO A 1 89 ? -3.051 14.137 13.728 1.00 53.72 89 PRO A O 1
ATOM 677 N N . ALA A 1 90 ? -4.478 12.623 14.598 1.00 56.28 90 ALA A N 1
ATOM 678 C CA . ALA A 1 90 ? -5.593 13.544 14.723 1.00 56.28 90 ALA A CA 1
ATOM 679 C C . ALA A 1 90 ? -5.132 14.748 15.555 1.00 56.28 90 ALA A C 1
ATOM 681 O O . ALA A 1 90 ? -4.878 14.630 16.756 1.00 56.28 90 ALA A O 1
ATOM 682 N N . ALA A 1 91 ? -4.979 15.903 14.907 1.00 45.75 91 ALA A N 1
ATOM 683 C CA . ALA A 1 91 ? -4.760 17.173 15.575 1.00 45.75 91 ALA A CA 1
ATOM 684 C C . ALA A 1 91 ? -6.047 17.505 16.345 1.00 45.75 91 ALA A C 1
ATOM 686 O O . ALA A 1 91 ? -6.950 18.145 15.817 1.00 45.75 91 ALA A O 1
ATOM 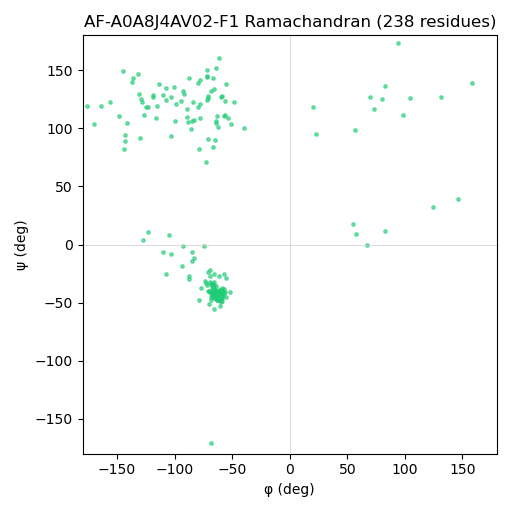687 N N . GLY A 1 92 ? -6.180 16.951 17.551 1.00 44.97 92 GLY A N 1
ATOM 688 C CA . GLY A 1 92 ? -7.413 17.027 18.332 1.00 44.97 92 GLY A CA 1
ATOM 689 C C . GLY A 1 92 ? -7.707 15.794 19.182 1.00 44.97 92 GLY A C 1
ATOM 690 O O . GLY A 1 92 ? -8.863 15.404 19.297 1.00 44.97 92 GLY A O 1
ATOM 691 N N . ALA A 1 93 ? -6.702 15.179 19.810 1.00 41.88 93 ALA A N 1
ATOM 692 C CA . ALA A 1 93 ? -6.936 14.335 20.983 1.00 41.88 93 ALA A CA 1
ATOM 693 C C . ALA A 1 93 ? -7.274 15.242 22.183 1.00 41.88 93 ALA A C 1
ATOM 695 O O . ALA A 1 93 ? -6.459 15.473 23.071 1.00 41.88 93 ALA A O 1
ATOM 696 N N . GLY A 1 94 ? -8.466 15.835 22.147 1.00 37.78 94 GLY A N 1
ATOM 697 C CA . GLY A 1 94 ? -8.970 16.761 23.149 1.00 37.78 94 GLY A CA 1
ATOM 698 C C . GLY A 1 94 ? -10.462 16.554 23.353 1.00 37.78 94 GLY A C 1
ATOM 699 O O . GLY A 1 94 ? -11.259 17.203 22.696 1.00 37.78 94 GLY A O 1
ATOM 700 N N . GLY A 1 95 ? -10.795 15.648 24.275 1.00 38.47 95 GLY A N 1
ATOM 701 C CA . GLY A 1 95 ? -11.891 15.809 25.232 1.00 38.47 95 GLY A CA 1
ATOM 702 C C . GLY A 1 95 ? -13.346 15.773 24.746 1.00 38.47 95 GLY A C 1
ATOM 703 O O . GLY A 1 95 ? -13.803 16.623 23.997 1.00 38.47 95 GLY A O 1
ATOM 704 N N . GLY A 1 96 ? -14.116 14.900 25.399 1.00 38.56 96 GLY A N 1
ATOM 705 C CA . GLY A 1 96 ? -15.409 15.300 25.961 1.00 38.56 96 GLY A CA 1
ATOM 706 C C . GLY A 1 96 ? -16.637 14.972 25.121 1.00 38.56 96 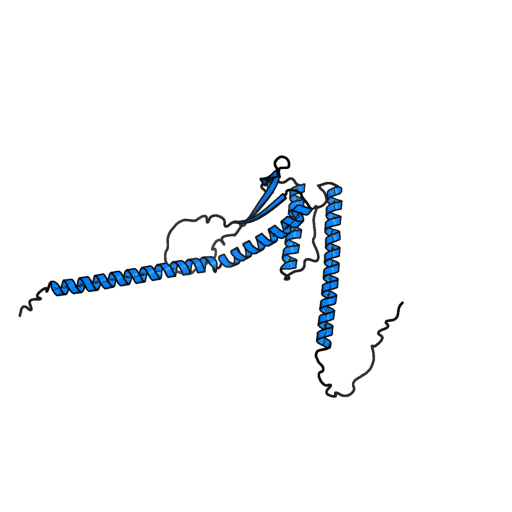GLY A C 1
ATOM 707 O O . GLY A 1 96 ? -16.902 15.580 24.090 1.00 38.56 96 GLY A O 1
ATOM 708 N N . GLY A 1 97 ? -17.441 14.036 25.623 1.00 47.97 97 GLY A N 1
ATOM 709 C CA . GLY A 1 97 ? -18.792 13.819 25.127 1.00 47.97 97 GLY A CA 1
ATOM 710 C C . GLY A 1 97 ? -19.703 15.026 25.358 1.00 47.97 97 GLY A C 1
ATOM 711 O O . GLY A 1 97 ? -19.539 15.764 26.322 1.00 47.97 97 GLY A O 1
ATOM 712 N N . SER A 1 98 ? -20.699 15.182 24.488 1.00 38.50 98 SER A N 1
ATOM 713 C CA . SER A 1 98 ? -22.009 15.753 24.809 1.00 38.50 98 SER A CA 1
ATOM 714 C C . SER A 1 98 ? -22.911 15.670 23.576 1.00 38.50 98 SER A C 1
ATOM 716 O O . SER A 1 98 ? -22.603 16.212 22.520 1.00 38.50 98 SER A O 1
ATOM 718 N N . SER A 1 99 ? -24.015 14.940 23.727 1.00 45.09 99 SER A N 1
ATOM 719 C CA . SER A 1 99 ? -25.359 15.307 23.272 1.00 45.09 99 SER A CA 1
ATOM 720 C C . SER A 1 99 ? -25.491 16.385 22.172 1.00 45.09 99 SER A C 1
ATOM 722 O O . SER A 1 99 ? -25.349 17.578 22.430 1.00 45.09 99 SER A O 1
ATOM 724 N N . GLY A 1 100 ? -26.063 15.974 21.036 1.00 45.75 100 GLY A N 1
ATOM 725 C CA . GLY A 1 100 ? -27.211 16.695 20.479 1.00 45.75 100 GLY A CA 1
ATOM 726 C C . GLY A 1 100 ? -26.987 17.606 19.265 1.00 45.75 100 GLY A C 1
ATOM 727 O O . GLY A 1 100 ? -26.300 18.614 19.318 1.00 45.75 100 GLY A O 1
ATOM 728 N N . ARG A 1 101 ? -27.805 17.312 18.244 1.00 41.66 101 ARG A N 1
ATOM 729 C CA . ARG A 1 101 ? -28.308 18.170 17.152 1.00 41.66 101 ARG A CA 1
ATOM 730 C C . ARG A 1 101 ? -27.437 18.419 15.912 1.00 41.66 101 ARG A C 1
ATOM 732 O O . ARG A 1 101 ? -26.241 18.652 15.931 1.00 41.66 101 ARG A O 1
ATOM 739 N N . ARG A 1 102 ? -28.175 18.333 14.800 1.00 58.16 102 ARG A N 1
ATOM 740 C CA . ARG A 1 102 ? -27.815 18.440 13.385 1.00 58.16 102 ARG A CA 1
ATOM 741 C C . ARG A 1 102 ? -27.357 19.850 12.991 1.00 58.16 102 ARG A C 1
ATOM 743 O O . ARG A 1 102 ? -27.990 20.813 13.409 1.00 58.16 102 ARG A O 1
ATOM 750 N N . SER A 1 103 ? -26.372 19.877 12.089 1.00 39.41 103 SER A N 1
ATOM 751 C CA . SER A 1 103 ? -25.929 20.921 11.133 1.00 39.41 103 SER A CA 1
ATOM 752 C C . SER A 1 103 ? -24.419 21.057 11.285 1.00 39.41 103 SER A C 1
ATOM 754 O O . SER A 1 103 ? -23.938 21.216 12.392 1.00 39.41 103 SER A O 1
ATOM 756 N N . GLY A 1 104 ? -23.567 20.979 10.278 1.00 38.00 104 GLY A N 1
ATOM 757 C CA . GLY A 1 104 ? -23.705 21.044 8.836 1.00 38.00 104 GLY A CA 1
ATOM 758 C C . GLY A 1 104 ? -22.308 21.428 8.338 1.00 38.00 104 GLY A C 1
ATOM 759 O O . GLY A 1 104 ? -21.655 22.247 8.968 1.00 38.00 104 GLY A O 1
ATOM 760 N N . VAL A 1 105 ? -21.861 20.809 7.244 1.00 41.56 105 VAL A N 1
ATOM 761 C CA . VAL A 1 105 ? -20.778 21.294 6.368 1.00 41.56 105 VAL A CA 1
ATOM 762 C C . VAL A 1 105 ? -19.421 21.556 7.047 1.00 41.56 105 VAL A C 1
ATOM 764 O O . VAL A 1 105 ? -19.154 22.631 7.565 1.00 41.56 105 VAL A O 1
ATOM 767 N N . GLY A 1 106 ? -18.512 20.584 6.928 1.00 41.09 106 GLY A N 1
ATOM 768 C CA . GLY A 1 106 ? -17.085 20.818 7.173 1.00 41.09 106 GLY A CA 1
ATOM 769 C C . GLY A 1 106 ? -16.437 19.915 8.214 1.00 41.09 106 GLY A C 1
ATOM 770 O O . GLY A 1 106 ? -15.503 20.345 8.879 1.00 41.09 106 GLY A O 1
ATOM 771 N N . ALA A 1 107 ? -16.873 18.658 8.355 1.00 47.81 107 ALA A N 1
ATOM 772 C CA . ALA A 1 107 ? -15.989 17.655 8.939 1.00 47.81 107 ALA A CA 1
ATOM 773 C C . ALA A 1 107 ? -14.780 17.543 8.004 1.00 47.81 107 ALA A C 1
ATOM 775 O O . ALA A 1 107 ? -14.890 16.968 6.919 1.00 47.81 107 ALA A O 1
ATOM 776 N N . SER A 1 108 ? -13.676 18.184 8.396 1.00 50.00 108 SER A N 1
ATOM 777 C CA . SER A 1 108 ? -12.335 17.957 7.870 1.00 50.00 108 SER A CA 1
ATOM 778 C C . SER A 1 108 ? -12.184 16.454 7.673 1.00 50.00 108 SER A C 1
ATOM 780 O O . SER A 1 108 ? -12.033 15.720 8.648 1.00 50.00 108 SER A O 1
ATOM 782 N N . ARG A 1 109 ? -12.338 15.985 6.427 1.00 58.44 109 ARG A N 1
ATOM 783 C CA . ARG A 1 109 ? -12.150 14.577 6.085 1.00 58.44 109 ARG A CA 1
ATOM 784 C C . ARG A 1 109 ? -10.740 14.254 6.540 1.00 58.44 109 ARG A C 1
ATOM 786 O O . ARG A 1 109 ? -9.806 14.815 5.974 1.00 58.44 109 ARG A O 1
ATOM 793 N N . GLU A 1 110 ? -10.609 13.429 7.577 1.00 63.50 110 GLU A N 1
ATOM 794 C CA . GLU A 1 110 ? -9.329 12.851 7.970 1.00 63.50 110 GLU A CA 1
ATOM 795 C C . GLU A 1 110 ? -8.735 12.247 6.701 1.00 63.50 110 GLU A C 1
ATOM 797 O O . GLU A 1 110 ? -9.245 11.266 6.157 1.00 63.50 110 GLU A O 1
ATOM 802 N N . LYS A 1 111 ? -7.760 12.949 6.134 1.00 70.31 111 LYS A N 1
ATOM 803 C CA . LYS A 1 111 ? -7.212 12.611 4.836 1.00 70.31 111 LYS A CA 1
ATOM 804 C C . LYS A 1 111 ? -6.181 11.538 5.108 1.00 70.31 111 LYS A C 1
ATOM 806 O O . LYS A 1 111 ? -5.144 11.826 5.693 1.00 70.31 111 LYS A O 1
ATOM 811 N N . GLU A 1 112 ? -6.492 10.302 4.744 1.00 75.62 112 GLU A N 1
ATOM 812 C CA . GLU A 1 112 ? -5.475 9.258 4.716 1.00 75.62 112 GLU A CA 1
ATOM 813 C C . GLU A 1 112 ? -4.372 9.687 3.746 1.00 75.62 112 GLU A C 1
ATOM 815 O O . GLU A 1 112 ? -4.638 10.072 2.601 1.00 75.62 112 GLU A O 1
ATOM 820 N N . GLU A 1 113 ? -3.132 9.675 4.227 1.00 83.81 113 GLU A N 1
ATOM 821 C CA . GLU A 1 113 ? -1.963 10.034 3.438 1.00 83.81 113 GLU A CA 1
ATOM 822 C C . GLU A 1 113 ? -1.163 8.774 3.128 1.00 83.81 113 GLU A C 1
ATOM 824 O O . GLU A 1 113 ? -0.936 7.927 3.990 1.00 83.81 113 GLU A O 1
ATOM 829 N N . ILE A 1 114 ? -0.735 8.631 1.874 1.00 85.25 114 ILE A N 1
ATOM 830 C CA . ILE A 1 114 ? 0.089 7.496 1.457 1.00 85.25 114 ILE A CA 1
ATOM 831 C C . ILE A 1 114 ? 1.548 7.885 1.665 1.00 85.25 114 ILE A C 1
ATOM 833 O O . ILE A 1 114 ? 2.092 8.709 0.921 1.00 85.25 114 ILE A O 1
ATOM 837 N N . HIS A 1 115 ? 2.181 7.268 2.655 1.00 86.69 115 HIS A N 1
ATOM 838 C CA . HIS A 1 115 ? 3.603 7.402 2.903 1.00 86.69 115 HIS A CA 1
ATOM 839 C C . HIS A 1 115 ? 4.395 6.499 1.950 1.00 86.69 115 HIS A C 1
ATOM 841 O O . HIS A 1 115 ? 4.020 5.359 1.665 1.00 86.69 115 HIS A O 1
ATOM 847 N N . LYS A 1 116 ? 5.503 7.032 1.430 1.00 86.88 116 LYS A N 1
ATOM 848 C CA . LYS A 1 116 ? 6.360 6.360 0.448 1.00 86.88 116 LYS A CA 1
ATOM 849 C C . LYS A 1 116 ? 7.787 6.362 0.971 1.00 86.88 116 LYS A C 1
ATOM 851 O O . LYS A 1 116 ? 8.408 7.420 1.035 1.00 86.88 116 LYS A O 1
ATOM 856 N N . ALA A 1 117 ? 8.305 5.191 1.316 1.00 86.81 117 ALA A N 1
ATOM 857 C CA . ALA A 1 117 ? 9.683 5.017 1.754 1.00 86.81 117 ALA A CA 1
ATOM 858 C C . ALA A 1 117 ? 10.455 4.194 0.719 1.00 86.81 117 ALA A C 1
ATOM 860 O O . ALA A 1 117 ? 9.942 3.206 0.199 1.00 86.81 117 ALA A O 1
ATOM 861 N N . VAL A 1 118 ? 11.694 4.584 0.416 1.00 88.69 118 VAL A N 1
ATOM 862 C CA . VAL A 1 118 ? 12.564 3.813 -0.481 1.00 88.69 118 VAL A CA 1
ATOM 863 C C . VAL A 1 118 ? 13.753 3.315 0.320 1.00 88.69 118 VAL A C 1
ATOM 865 O O . VAL A 1 118 ? 14.514 4.094 0.887 1.00 88.69 118 VAL A O 1
ATOM 868 N N . LYS A 1 119 ? 13.919 2.001 0.394 1.00 90.44 119 LYS A N 1
ATOM 869 C CA . LYS A 1 119 ? 15.081 1.361 1.003 1.00 90.44 119 LYS A CA 1
ATOM 870 C C . LYS A 1 119 ? 16.090 1.055 -0.093 1.00 90.44 119 LYS A C 1
ATOM 872 O O . LYS A 1 119 ? 15.771 0.384 -1.070 1.00 90.44 119 LYS A O 1
ATOM 877 N N . VAL A 1 120 ? 17.305 1.561 0.073 1.00 89.25 120 VAL A N 1
ATOM 878 C CA . VAL A 1 120 ? 18.412 1.361 -0.865 1.00 89.25 120 VAL A CA 1
ATOM 879 C C . VAL A 1 120 ? 19.439 0.453 -0.209 1.00 89.25 120 VAL A C 1
ATOM 881 O O . VAL A 1 120 ? 19.861 0.698 0.925 1.00 89.25 120 VAL A O 1
ATOM 884 N N . ARG A 1 121 ? 19.832 -0.605 -0.912 1.00 88.38 121 ARG A N 1
ATOM 885 C CA . ARG A 1 121 ? 20.876 -1.531 -0.489 1.00 88.38 121 ARG A CA 1
ATOM 886 C C . ARG A 1 121 ? 22.228 -0.838 -0.577 1.00 88.38 121 ARG A C 1
ATOM 888 O O . ARG A 1 121 ? 22.593 -0.300 -1.617 1.00 88.38 121 ARG A O 1
ATOM 895 N N . ASN A 1 122 ? 22.969 -0.852 0.521 1.00 85.12 122 ASN A N 1
ATOM 896 C CA . ASN A 1 122 ? 24.351 -0.415 0.539 1.00 85.12 122 ASN A CA 1
ATOM 897 C C . ASN A 1 122 ? 25.212 -1.452 -0.195 1.00 85.12 122 ASN A C 1
ATOM 899 O O . ASN A 1 122 ? 25.195 -2.625 0.176 1.00 85.12 122 ASN A O 1
ATOM 903 N N . SER A 1 123 ? 25.970 -1.031 -1.206 1.00 81.19 123 SER A N 1
ATOM 904 C CA . SER A 1 123 ? 26.832 -1.930 -1.983 1.00 81.19 123 SER A CA 1
ATOM 905 C C . SER A 1 123 ? 27.984 -2.516 -1.162 1.00 81.19 123 SER A C 1
ATOM 907 O O . SER A 1 123 ? 28.469 -3.587 -1.504 1.00 81.19 123 SER A O 1
ATOM 909 N N . ALA A 1 124 ? 28.412 -1.837 -0.091 1.00 82.88 124 ALA A N 1
ATOM 910 C CA . ALA A 1 124 ? 29.514 -2.299 0.755 1.00 82.88 124 ALA A CA 1
ATOM 911 C C . ALA A 1 124 ? 29.085 -3.407 1.733 1.00 82.88 124 ALA A C 1
ATOM 913 O O . ALA A 1 124 ? 29.733 -4.444 1.815 1.00 82.88 124 ALA A O 1
ATOM 914 N N . ASP A 1 125 ? 27.962 -3.204 2.431 1.00 85.81 125 ASP A N 1
ATOM 915 C CA . ASP A 1 125 ? 27.550 -4.069 3.551 1.00 85.81 125 ASP A CA 1
ATOM 916 C C . ASP A 1 125 ? 26.319 -4.931 3.233 1.00 85.81 125 ASP A C 1
ATOM 918 O O . ASP A 1 125 ? 25.860 -5.715 4.061 1.00 85.81 125 ASP A O 1
ATOM 922 N N . GLY A 1 126 ? 25.691 -4.722 2.073 1.00 85.88 126 GLY A N 1
ATOM 923 C CA . GLY A 1 126 ? 24.433 -5.369 1.696 1.00 85.88 126 GLY A CA 1
ATOM 924 C C . GLY A 1 126 ? 23.217 -4.955 2.537 1.00 85.88 126 GLY A C 1
ATOM 925 O O . GLY A 1 126 ? 22.114 -5.442 2.273 1.00 85.88 126 GLY A O 1
ATOM 926 N N . SER A 1 127 ? 23.390 -4.064 3.520 1.00 89.56 127 SER A N 1
ATOM 927 C CA . SER A 1 127 ? 22.338 -3.577 4.415 1.00 89.56 127 SER A CA 1
ATOM 928 C C . SER A 1 127 ? 21.364 -2.641 3.695 1.00 89.56 127 SER A C 1
ATOM 930 O O . SER A 1 127 ? 21.744 -1.876 2.810 1.00 89.56 127 SER A O 1
ATOM 932 N N . LEU A 1 128 ? 20.079 -2.697 4.055 1.00 90.19 128 LEU A N 1
ATOM 933 C CA . LEU A 1 128 ? 19.053 -1.813 3.498 1.00 90.19 128 LEU A CA 1
ATOM 934 C C . LEU A 1 128 ? 18.956 -0.540 4.341 1.00 90.19 128 LEU A C 1
ATOM 936 O O . LEU A 1 128 ? 18.567 -0.592 5.506 1.00 90.19 128 LEU A O 1
ATOM 940 N N . ARG A 1 129 ? 19.266 0.613 3.744 1.00 91.62 129 ARG A N 1
ATOM 941 C CA . ARG A 1 129 ? 19.103 1.922 4.384 1.00 91.62 129 ARG A CA 1
ATOM 942 C C . ARG A 1 129 ? 17.870 2.621 3.834 1.00 91.62 129 ARG A C 1
ATOM 944 O O . ARG A 1 129 ? 17.746 2.810 2.625 1.00 91.62 129 ARG A O 1
ATOM 951 N N . GLN A 1 130 ? 16.982 3.049 4.725 1.00 91.81 130 GLN A N 1
ATOM 952 C CA . GLN A 1 130 ? 15.842 3.875 4.345 1.00 91.81 130 GLN A CA 1
ATOM 953 C C . GLN A 1 130 ? 16.316 5.265 3.900 1.00 91.81 130 GLN A C 1
ATOM 955 O O . GLN A 1 130 ? 17.142 5.897 4.563 1.00 91.81 130 GLN A O 1
ATOM 960 N N . ARG A 1 131 ? 15.796 5.716 2.760 1.00 90.06 131 ARG A N 1
ATOM 961 C CA . ARG A 1 131 ? 15.983 7.048 2.191 1.00 90.06 131 ARG A CA 1
ATOM 962 C C . ARG A 1 131 ? 14.631 7.614 1.780 1.00 90.06 131 ARG A C 1
ATOM 964 O O . ARG A 1 131 ? 13.744 6.892 1.316 1.00 90.06 131 ARG A O 1
ATOM 971 N N . ASP A 1 132 ? 14.495 8.924 1.910 1.00 86.50 132 ASP A N 1
ATOM 972 C CA . ASP A 1 132 ? 13.342 9.614 1.346 1.00 86.50 132 ASP A CA 1
ATOM 973 C C . ASP A 1 132 ? 13.446 9.654 -0.178 1.00 86.50 132 ASP A C 1
ATOM 975 O O . ASP A 1 132 ? 14.532 9.786 -0.742 1.00 86.50 132 ASP A O 1
ATOM 979 N N . VAL A 1 133 ? 12.303 9.660 -0.869 1.00 87.25 133 VAL A N 1
ATOM 980 C CA . VAL A 1 133 ? 12.246 9.794 -2.341 1.00 87.25 133 VAL A CA 1
ATOM 981 C C . VAL A 1 133 ? 12.978 11.058 -2.827 1.00 87.25 133 VAL A C 1
ATOM 983 O O . VAL A 1 133 ? 13.534 11.099 -3.925 1.00 87.25 133 VAL A O 1
ATOM 986 N N . ARG A 1 134 ? 13.013 12.101 -1.987 1.00 87.94 134 ARG A N 1
ATOM 987 C CA . ARG A 1 134 ? 13.714 13.365 -2.258 1.00 87.94 134 ARG A CA 1
ATOM 988 C C . ARG A 1 134 ? 15.236 13.219 -2.264 1.00 87.94 134 ARG A C 1
ATOM 990 O O . ARG A 1 134 ? 15.895 13.991 -2.950 1.00 87.94 134 ARG A O 1
ATOM 997 N N . GLN A 1 135 ? 15.766 12.244 -1.528 1.00 90.62 135 GLN A N 1
ATOM 998 C CA . GLN A 1 135 ? 17.199 11.963 -1.408 1.00 90.62 135 GLN A CA 1
ATOM 999 C C . GLN A 1 135 ? 17.725 11.062 -2.534 1.00 90.62 135 GL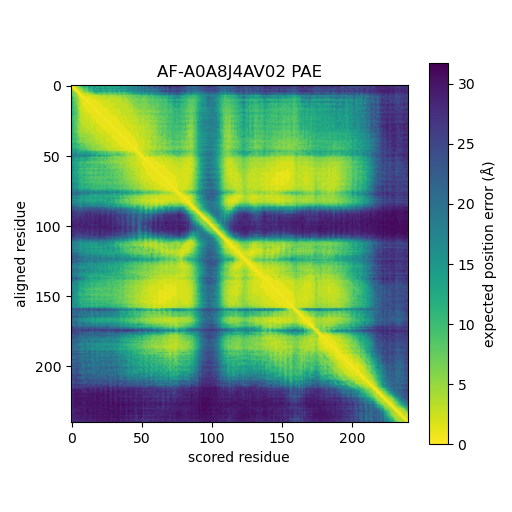N A C 1
ATOM 1001 O O . GLN A 1 135 ? 18.929 10.834 -2.612 1.00 90.62 135 GLN A O 1
ATOM 1006 N N . LEU A 1 136 ? 16.843 10.541 -3.392 1.00 90.50 136 LEU A N 1
ATOM 1007 C CA . LEU A 1 136 ? 17.234 9.777 -4.573 1.00 90.50 136 LEU A CA 1
ATOM 1008 C C . LEU A 1 136 ? 17.839 10.690 -5.639 1.00 90.50 136 LEU A C 1
ATOM 1010 O O . LEU A 1 136 ? 17.366 11.818 -5.840 1.00 90.50 136 LEU A O 1
ATOM 1014 N N . SER A 1 137 ? 18.830 10.166 -6.361 1.00 89.62 137 SER A N 1
ATOM 1015 C CA . SER A 1 137 ? 19.367 10.824 -7.551 1.00 89.62 137 SER A CA 1
ATOM 1016 C C . SER A 1 137 ? 18.280 10.988 -8.621 1.00 89.62 137 SER A C 1
ATOM 1018 O O . SER A 1 137 ? 17.245 10.314 -8.602 1.00 89.62 137 SER A O 1
ATOM 1020 N N . GLY A 1 138 ? 18.498 11.895 -9.577 1.00 88.88 138 GLY A N 1
ATOM 1021 C CA . GLY A 1 138 ? 17.534 12.131 -10.656 1.00 88.88 138 GLY A CA 1
ATOM 1022 C C . GLY A 1 138 ? 17.204 10.857 -11.441 1.00 88.88 138 GLY A C 1
ATOM 1023 O O . GLY A 1 138 ? 16.035 10.612 -11.737 1.00 88.88 138 GLY A O 1
ATOM 1024 N N . GLY A 1 139 ? 18.219 10.028 -11.711 1.00 88.00 139 GLY A N 1
ATOM 1025 C CA . GLY A 1 139 ? 18.056 8.748 -12.396 1.00 88.00 139 GLY A CA 1
ATOM 1026 C C . GLY A 1 139 ? 17.255 7.759 -11.574 1.00 88.00 139 GLY A C 1
ATOM 1027 O O . GLY A 1 139 ? 16.179 7.339 -11.986 1.00 88.00 139 GLY A O 1
ATOM 1028 N N . GLU A 1 140 ? 17.691 7.488 -10.344 1.00 89.38 140 GLU A N 1
ATOM 1029 C CA . GLU A 1 140 ? 16.985 6.599 -9.409 1.00 89.38 140 GLU A CA 1
ATOM 1030 C C . GLU A 1 140 ? 15.512 6.979 -9.238 1.00 89.38 140 GLU A C 1
ATOM 1032 O O . GLU A 1 140 ? 14.637 6.111 -9.225 1.00 89.38 140 GLU A O 1
ATOM 1037 N N . ARG A 1 141 ? 15.216 8.281 -9.152 1.00 90.62 141 ARG A N 1
ATOM 1038 C CA . ARG A 1 141 ? 13.845 8.783 -9.052 1.00 90.62 141 ARG A CA 1
ATOM 1039 C C . ARG A 1 141 ? 13.028 8.458 -10.300 1.00 90.62 141 ARG A C 1
ATOM 1041 O O . ARG A 1 141 ? 11.896 8.003 -10.155 1.00 90.62 141 ARG A O 1
ATOM 1048 N N . ARG A 1 142 ? 13.581 8.653 -11.502 1.00 89.75 142 ARG A N 1
ATOM 1049 C CA . ARG A 1 142 ? 12.914 8.298 -12.768 1.00 89.75 142 ARG A CA 1
ATOM 1050 C C . ARG A 1 142 ? 12.692 6.796 -12.889 1.00 89.75 142 ARG A C 1
ATOM 1052 O O . ARG A 1 142 ? 11.588 6.387 -13.229 1.00 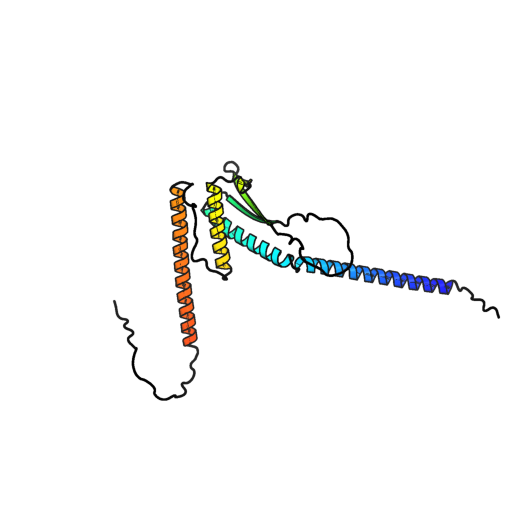89.75 142 ARG A O 1
ATOM 1059 N N . ARG A 1 143 ? 13.690 5.977 -12.545 1.00 90.06 143 ARG A N 1
ATOM 1060 C CA . ARG A 1 143 ? 13.571 4.510 -12.568 1.00 90.06 143 ARG A CA 1
ATOM 1061 C C . ARG A 1 143 ? 12.510 4.014 -11.588 1.00 90.0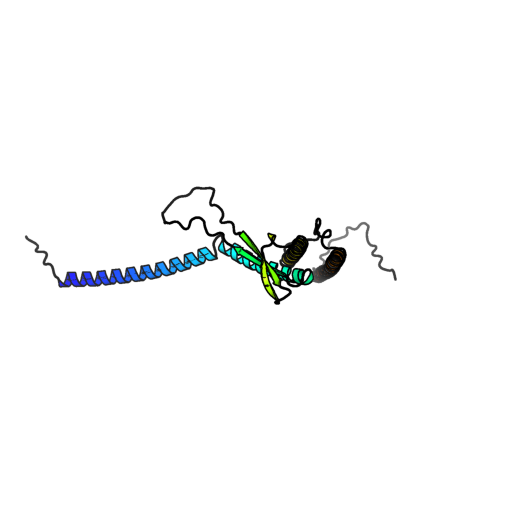6 143 ARG A C 1
ATOM 1063 O O . ARG A 1 143 ? 11.663 3.205 -11.951 1.00 90.06 143 ARG A O 1
ATOM 1070 N N . THR A 1 144 ? 12.488 4.577 -10.380 1.00 92.00 144 THR A N 1
ATOM 1071 C CA . THR A 1 144 ? 11.456 4.288 -9.371 1.00 92.00 144 THR A CA 1
ATOM 1072 C C . THR A 1 144 ? 10.069 4.723 -9.846 1.00 92.00 144 THR A C 1
ATOM 1074 O O . THR A 1 144 ? 9.102 3.982 -9.680 1.00 92.00 144 THR A O 1
ATOM 1077 N N . ALA A 1 145 ? 9.955 5.900 -10.469 1.00 92.00 145 ALA A N 1
ATOM 1078 C CA . ALA A 1 145 ? 8.695 6.388 -11.024 1.00 92.00 145 ALA A CA 1
ATOM 1079 C C . ALA A 1 145 ? 8.188 5.487 -12.162 1.00 92.00 145 ALA A C 1
ATOM 1081 O O . ALA A 1 145 ? 7.023 5.100 -12.147 1.00 92.00 145 ALA A O 1
ATOM 1082 N N . LEU A 1 146 ? 9.065 5.087 -13.089 1.00 92.38 146 LEU A N 1
ATOM 1083 C CA . LEU A 1 146 ? 8.738 4.153 -14.167 1.00 92.38 146 LEU A CA 1
ATOM 1084 C C . LEU A 1 146 ? 8.281 2.797 -13.614 1.00 92.38 146 LEU A C 1
ATOM 1086 O O . LEU A 1 146 ? 7.232 2.297 -14.020 1.00 92.38 146 LEU A O 1
ATOM 1090 N N . ALA A 1 147 ? 9.016 2.231 -12.651 1.00 93.75 147 ALA A N 1
ATOM 1091 C CA . ALA A 1 147 ? 8.635 0.988 -11.982 1.00 93.75 147 ALA A CA 1
ATOM 1092 C C . ALA A 1 147 ? 7.244 1.099 -11.338 1.00 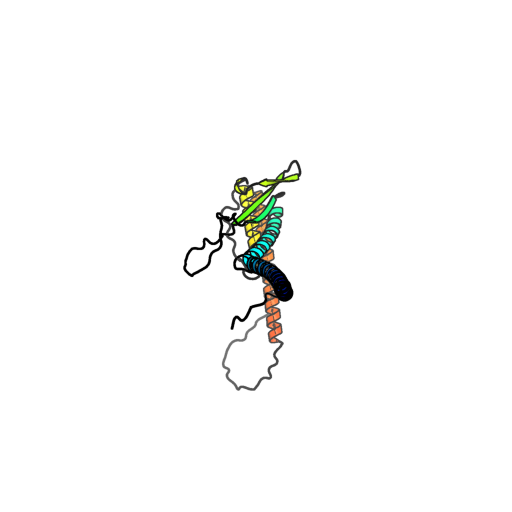93.75 147 ALA A C 1
ATOM 1094 O O . ALA A 1 147 ? 6.430 0.183 -11.454 1.00 93.75 147 ALA A O 1
ATOM 1095 N N . MET A 1 148 ? 6.949 2.234 -10.696 1.00 94.00 148 MET A N 1
ATOM 1096 C CA . MET A 1 148 ? 5.648 2.495 -10.081 1.00 94.00 148 MET A CA 1
ATOM 1097 C C . MET A 1 148 ? 4.534 2.609 -11.132 1.00 94.00 148 MET A C 1
ATOM 1099 O O . MET A 1 148 ? 3.464 2.038 -10.935 1.00 94.00 148 MET A O 1
ATOM 1103 N N . CYS A 1 149 ? 4.772 3.284 -12.263 1.00 93.88 149 CYS A N 1
ATOM 1104 C CA . CYS A 1 149 ? 3.824 3.355 -13.382 1.00 93.88 149 CYS A CA 1
ATOM 1105 C C . CYS A 1 149 ? 3.495 1.964 -13.946 1.00 93.88 149 CYS A C 1
ATOM 1107 O O . CYS A 1 149 ? 2.321 1.633 -14.113 1.00 93.88 149 CYS A O 1
ATOM 1109 N N . LEU A 1 150 ? 4.514 1.127 -14.167 1.00 92.94 150 LEU A N 1
ATOM 1110 C CA . LEU A 1 150 ? 4.341 -0.258 -14.620 1.00 92.94 150 LEU A CA 1
ATOM 1111 C C . LEU A 1 150 ? 3.613 -1.117 -13.572 1.00 92.94 150 LEU A C 1
ATOM 1113 O O . LEU A 1 150 ? 2.752 -1.929 -13.913 1.00 92.94 150 LEU A O 1
ATOM 1117 N N . GLY A 1 151 ? 3.911 -0.911 -12.286 1.00 94.25 151 GLY A N 1
ATOM 1118 C CA . GLY A 1 151 ? 3.211 -1.556 -11.177 1.00 94.25 151 GLY A CA 1
ATOM 1119 C C . GLY A 1 151 ? 1.724 -1.196 -11.130 1.00 94.25 151 GLY A C 1
ATOM 1120 O O . GLY A 1 151 ? 0.883 -2.079 -10.951 1.00 94.25 151 GLY A O 1
ATOM 1121 N N . PHE A 1 152 ? 1.381 0.078 -11.346 1.00 93.25 152 PHE A N 1
ATOM 1122 C CA . PHE A 1 152 ? -0.008 0.533 -11.443 1.00 93.25 152 PHE A CA 1
ATOM 1123 C C . PHE A 1 152 ? -0.736 -0.081 -12.634 1.00 93.25 152 PHE A C 1
ATOM 1125 O O . PHE A 1 152 ? -1.868 -0.537 -12.487 1.00 93.25 152 PHE A O 1
ATOM 1132 N N . GLU A 1 153 ? -0.102 -0.111 -13.802 1.00 92.25 153 GLU A N 1
ATOM 1133 C CA . GLU A 1 153 ? -0.683 -0.727 -14.992 1.00 92.25 153 GLU A CA 1
ATOM 1134 C C . GLU A 1 153 ? -0.968 -2.220 -14.758 1.00 92.25 153 GLU A C 1
ATOM 1136 O O . GLU A 1 153 ? -2.079 -2.685 -15.019 1.00 92.25 153 GLU A O 1
ATOM 1141 N N . GLU A 1 154 ? -0.025 -2.957 -14.164 1.00 91.81 154 GLU A N 1
ATOM 1142 C CA . GLU A 1 154 ? -0.205 -4.369 -13.812 1.00 91.81 154 GLU A CA 1
ATOM 1143 C C . GLU A 1 154 ? -1.329 -4.582 -12.785 1.00 91.81 154 GLU A C 1
ATOM 1145 O O . GLU A 1 154 ? -2.150 -5.493 -12.937 1.00 91.81 154 GLU A O 1
ATOM 1150 N N . LEU A 1 155 ? -1.402 -3.726 -11.763 1.00 93.12 155 LEU A N 1
ATOM 1151 C CA . LEU A 1 155 ? -2.466 -3.745 -10.760 1.00 93.12 155 LEU A CA 1
ATOM 1152 C C . LEU A 1 155 ? -3.843 -3.548 -11.409 1.00 93.12 155 LEU A C 1
ATOM 1154 O O . LEU A 1 155 ? -4.772 -4.323 -11.162 1.00 93.12 155 LEU A O 1
ATOM 1158 N N . VAL A 1 156 ? -3.971 -2.525 -12.255 1.00 91.12 156 VAL A N 1
ATOM 1159 C CA . VAL A 1 156 ? -5.212 -2.183 -12.959 1.00 91.12 156 VAL A CA 1
ATOM 1160 C C . VAL A 1 156 ? -5.639 -3.325 -13.885 1.00 91.12 156 VAL A C 1
ATOM 1162 O O . VAL A 1 156 ? -6.791 -3.768 -13.828 1.00 91.12 156 VAL A O 1
ATOM 1165 N N . ARG A 1 157 ? -4.689 -3.876 -14.650 1.00 87.12 157 ARG A N 1
ATOM 1166 C CA . ARG A 1 157 ? -4.892 -5.018 -15.550 1.00 87.12 157 ARG A CA 1
ATOM 1167 C C . ARG A 1 157 ? -5.410 -6.248 -14.804 1.00 87.12 157 ARG A C 1
ATOM 1169 O O . ARG A 1 157 ? -6.354 -6.896 -15.256 1.00 87.12 157 ARG A O 1
ATOM 1176 N N . ARG A 1 158 ? -4.836 -6.570 -13.639 1.00 89.44 158 ARG A N 1
ATOM 1177 C CA . ARG A 1 158 ? -5.231 -7.744 -12.839 1.00 89.44 158 ARG A CA 1
ATOM 1178 C C . ARG A 1 158 ? -6.565 -7.585 -12.131 1.00 89.44 158 ARG A C 1
ATOM 1180 O O . ARG A 1 158 ? -7.289 -8.569 -12.004 1.00 89.44 158 ARG A O 1
ATOM 1187 N N . ARG A 1 159 ? -6.930 -6.366 -11.731 1.00 88.94 159 ARG A N 1
ATOM 1188 C CA . ARG A 1 159 ? -8.260 -6.084 -11.169 1.00 88.94 159 ARG A CA 1
ATOM 1189 C C . ARG A 1 159 ? -9.367 -6.065 -12.235 1.00 88.94 159 ARG A C 1
ATOM 1191 O O . ARG A 1 159 ? -10.528 -5.911 -11.877 1.00 88.94 159 ARG A O 1
ATOM 1198 N N . ARG A 1 160 ? -9.031 -6.269 -13.522 1.00 74.12 160 ARG A N 1
ATOM 1199 C CA . ARG A 1 160 ? -9.930 -6.478 -14.682 1.00 74.12 160 ARG A CA 1
ATOM 1200 C C . ARG A 1 160 ? -10.958 -5.376 -14.957 1.00 74.12 160 ARG A C 1
ATOM 1202 O O . ARG A 1 160 ? -11.829 -5.564 -15.799 1.00 74.12 160 ARG A O 1
ATOM 1209 N N . ARG A 1 161 ? -10.882 -4.231 -14.274 1.00 70.50 161 ARG A N 1
ATOM 1210 C CA . ARG A 1 161 ? -11.851 -3.139 -14.462 1.00 70.50 161 ARG A CA 1
ATOM 1211 C C . ARG A 1 161 ? -11.455 -2.181 -15.578 1.00 70.50 161 ARG A C 1
ATOM 1213 O O . ARG A 1 161 ? -12.341 -1.571 -16.158 1.00 70.50 161 ARG A O 1
ATOM 1220 N N . LEU A 1 162 ? -10.161 -2.046 -15.873 1.00 79.69 162 LEU A N 1
ATOM 1221 C CA . LEU A 1 162 ? -9.643 -1.147 -16.904 1.00 79.69 162 LEU A CA 1
ATOM 1222 C C . LEU A 1 162 ? -8.420 -1.783 -17.581 1.00 79.69 162 LEU A C 1
ATOM 1224 O O . LEU A 1 162 ? -7.674 -2.535 -16.953 1.00 79.69 162 LEU A O 1
ATOM 1228 N N . VAL A 1 163 ? -8.220 -1.475 -18.861 1.00 78.38 163 VAL A N 1
ATOM 1229 C CA . VAL A 1 163 ? -7.012 -1.825 -19.617 1.00 78.38 163 VAL A CA 1
ATOM 1230 C C . VAL A 1 163 ? -6.431 -0.523 -20.148 1.00 78.38 163 VAL A C 1
ATOM 1232 O O . VAL A 1 163 ? -7.091 0.177 -20.912 1.00 78.38 163 VAL A O 1
ATOM 1235 N N . CYS A 1 164 ? -5.210 -0.189 -19.737 1.00 78.94 164 CYS A N 1
ATOM 1236 C CA . CYS A 1 164 ? -4.489 0.956 -20.281 1.00 78.94 164 CYS A CA 1
ATOM 1237 C C . CYS A 1 164 ? -3.779 0.507 -21.563 1.00 78.94 164 CYS A C 1
ATOM 1239 O O . CYS A 1 164 ? -2.799 -0.230 -21.503 1.00 78.94 164 CYS A O 1
ATOM 1241 N N . ASN A 1 165 ? -4.288 0.914 -22.725 1.00 81.12 165 ASN A N 1
ATOM 1242 C CA . ASN A 1 165 ? -3.672 0.641 -24.030 1.00 81.12 165 ASN A CA 1
ATOM 1243 C C . ASN A 1 165 ? -2.597 1.671 -24.413 1.00 81.12 165 ASN A C 1
ATOM 1245 O O . ASN A 1 165 ? -1.831 1.441 -25.345 1.00 81.12 165 ASN A O 1
ATOM 1249 N N . VAL A 1 166 ? -2.549 2.803 -23.708 1.00 86.06 166 VAL A N 1
ATOM 1250 C CA . VAL A 1 166 ? -1.594 3.885 -23.943 1.00 86.06 166 VAL A CA 1
ATOM 1251 C C . VAL A 1 166 ? -0.955 4.276 -22.617 1.00 86.06 166 VAL A C 1
ATOM 1253 O O . VAL A 1 166 ? -1.651 4.543 -21.638 1.00 86.06 166 VAL A O 1
ATOM 1256 N N . MET A 1 167 ? 0.374 4.332 -22.602 1.00 86.94 167 MET A N 1
ATOM 1257 C CA . MET A 1 167 ? 1.165 4.907 -21.520 1.00 86.94 167 MET A CA 1
ATOM 1258 C C . MET A 1 167 ? 2.069 5.978 -22.128 1.00 86.94 167 MET A C 1
ATOM 1260 O O . MET A 1 167 ? 2.888 5.677 -22.993 1.00 86.94 167 MET A O 1
ATOM 1264 N N . VAL A 1 168 ? 1.890 7.226 -21.699 1.00 89.94 168 VAL A N 1
ATOM 1265 C CA . VAL A 1 168 ? 2.711 8.359 -22.142 1.00 89.94 168 VAL A CA 1
ATOM 1266 C C . VAL A 1 168 ? 3.769 8.612 -21.078 1.00 89.94 168 VAL A C 1
ATOM 1268 O O . VAL A 1 168 ? 3.441 8.833 -19.914 1.00 89.94 168 VAL A O 1
ATOM 1271 N N . LEU A 1 169 ? 5.033 8.534 -21.480 1.00 88.25 169 LEU A N 1
ATOM 1272 C CA . LEU A 1 169 ? 6.191 8.722 -20.616 1.00 88.25 169 LEU A CA 1
ATOM 1273 C C . LEU A 1 169 ? 6.949 9.956 -21.097 1.00 88.25 169 LEU A C 1
ATOM 1275 O O . LEU A 1 169 ? 7.560 9.915 -22.162 1.00 88.25 169 LEU A O 1
ATOM 1279 N N . ASP A 1 170 ? 6.895 11.033 -20.320 1.00 88.19 170 ASP A N 1
ATOM 1280 C CA . ASP A 1 170 ? 7.602 12.273 -20.632 1.00 88.19 170 ASP A CA 1
ATOM 1281 C C . ASP A 1 170 ? 8.993 12.273 -19.984 1.00 88.19 170 ASP A C 1
ATOM 1283 O O . ASP A 1 170 ? 9.133 11.955 -18.802 1.00 88.19 170 ASP A O 1
ATOM 1287 N N . GLU A 1 171 ? 10.027 12.576 -20.766 1.00 85.06 171 GLU A N 1
ATOM 1288 C CA . GLU A 1 171 ? 11.419 12.727 -20.307 1.00 85.06 171 GLU A CA 1
ATOM 1289 C C . GLU A 1 171 ? 12.043 11.531 -19.537 1.00 85.06 171 GLU A C 1
ATOM 1291 O O . GLU A 1 171 ? 13.079 11.655 -18.877 1.00 85.06 171 GLU A O 1
ATOM 1296 N N . VAL A 1 172 ? 11.467 10.325 -19.620 1.00 80.44 172 VAL A N 1
ATOM 1297 C CA . VAL A 1 172 ? 11.952 9.150 -18.854 1.00 80.44 172 VAL A CA 1
ATOM 1298 C C . VAL A 1 172 ? 13.301 8.622 -19.370 1.00 80.44 172 VAL A C 1
ATOM 1300 O O . VAL A 1 172 ? 14.058 7.996 -18.627 1.00 80.44 172 VAL A O 1
ATOM 1303 N N . MET A 1 173 ? 13.623 8.900 -20.635 1.00 72.56 173 MET A N 1
ATOM 1304 C CA . MET A 1 173 ? 14.762 8.322 -21.358 1.00 72.56 173 MET A CA 1
ATOM 1305 C C . MET A 1 173 ? 16.044 9.171 -21.293 1.00 72.56 173 MET A C 1
ATOM 1307 O O . MET A 1 173 ? 17.124 8.659 -21.575 1.00 72.56 173 MET A O 1
ATOM 1311 N N . TYR A 1 174 ? 15.976 10.462 -20.961 1.00 69.50 174 TYR A N 1
ATOM 1312 C CA . TYR A 1 174 ? 17.038 11.396 -21.369 1.00 69.50 174 TYR A CA 1
ATOM 1313 C C . TYR A 1 174 ? 18.284 11.449 -20.487 1.00 69.50 174 TYR A C 1
ATOM 1315 O O . TYR A 1 174 ? 19.282 12.037 -20.892 1.00 69.50 174 TYR A O 1
ATOM 1323 N N . ALA A 1 175 ? 18.270 10.855 -19.298 1.00 60.84 175 ALA A N 1
ATOM 1324 C CA . ALA A 1 175 ? 19.172 11.350 -18.261 1.00 60.84 175 ALA A CA 1
ATOM 1325 C C . ALA A 1 175 ? 20.071 10.310 -17.578 1.00 60.84 175 ALA A C 1
ATOM 1327 O O . ALA A 1 175 ? 20.845 10.691 -16.704 1.00 60.84 175 ALA A O 1
ATOM 1328 N N . ASP A 1 176 ? 20.038 9.048 -18.021 1.00 67.62 176 ASP A N 1
ATOM 1329 C CA . ASP A 1 176 ? 20.833 7.962 -17.422 1.00 67.62 176 ASP A CA 1
ATOM 1330 C C . ASP A 1 176 ? 21.759 7.241 -18.436 1.00 67.62 176 ASP A C 1
ATOM 1332 O O . ASP A 1 176 ? 22.349 6.215 -18.113 1.00 67.62 176 ASP A O 1
ATOM 1336 N N . GLY A 1 177 ? 21.926 7.786 -19.651 1.00 77.69 177 GLY A N 1
ATOM 1337 C CA . GLY A 1 177 ? 22.829 7.252 -20.686 1.00 77.69 177 GLY A CA 1
ATOM 1338 C C . GLY A 1 177 ? 22.168 6.305 -21.702 1.00 77.69 177 GLY A C 1
ATOM 1339 O O . GLY A 1 177 ? 20.994 5.957 -21.585 1.00 77.69 177 GLY A O 1
ATOM 1340 N N . GLN A 1 178 ? 22.922 5.902 -22.735 1.00 79.56 178 GLN A N 1
ATOM 1341 C CA . GLN A 1 178 ? 22.411 5.069 -23.840 1.00 79.56 178 GLN A CA 1
ATOM 1342 C C . GLN A 1 178 ? 22.027 3.646 -23.407 1.00 79.56 178 GLN A C 1
ATOM 1344 O O . GLN A 1 178 ? 21.061 3.088 -23.925 1.00 79.56 178 GLN A O 1
ATOM 1349 N N . GLU A 1 179 ? 22.737 3.068 -22.437 1.00 81.12 179 GLU A N 1
ATOM 1350 C CA . GLU A 1 179 ? 22.448 1.721 -21.925 1.00 81.12 179 GLU A CA 1
ATOM 1351 C C . GLU A 1 179 ? 21.055 1.649 -21.290 1.00 81.12 179 GLU A C 1
ATOM 1353 O O . GLU A 1 179 ? 20.281 0.730 -21.563 1.00 81.12 179 GLU A O 1
ATOM 1358 N N . TRP A 1 180 ? 20.690 2.673 -20.514 1.00 81.06 180 TRP A N 1
ATOM 1359 C CA . TRP A 1 180 ? 19.372 2.777 -19.895 1.00 81.06 180 TRP A CA 1
ATOM 1360 C C . TRP A 1 180 ? 18.247 2.905 -20.925 1.00 81.06 180 TRP A C 1
ATOM 1362 O O . TRP A 1 180 ? 17.192 2.285 -20.783 1.00 81.06 180 TRP A O 1
ATOM 1372 N N . GLN A 1 181 ? 18.476 3.683 -21.985 1.00 83.50 181 GLN A N 1
ATOM 1373 C CA . GLN A 1 181 ? 17.515 3.832 -23.077 1.00 83.50 181 GLN A CA 1
ATOM 1374 C C . GLN A 1 181 ? 17.291 2.504 -23.797 1.00 83.50 181 GLN A C 1
ATOM 1376 O O . GLN A 1 181 ? 16.146 2.102 -23.995 1.00 83.50 181 GLN A O 1
ATOM 1381 N N . ALA A 1 182 ? 18.372 1.797 -24.138 1.00 82.94 182 ALA A N 1
ATOM 1382 C CA . ALA A 1 182 ? 18.293 0.487 -24.772 1.00 82.94 182 ALA A CA 1
ATOM 1383 C C . ALA A 1 182 ? 17.537 -0.516 -23.887 1.00 82.94 182 ALA A C 1
ATOM 1385 O O . ALA A 1 182 ? 16.648 -1.217 -24.374 1.00 82.94 182 ALA A O 1
ATOM 1386 N N . TYR A 1 183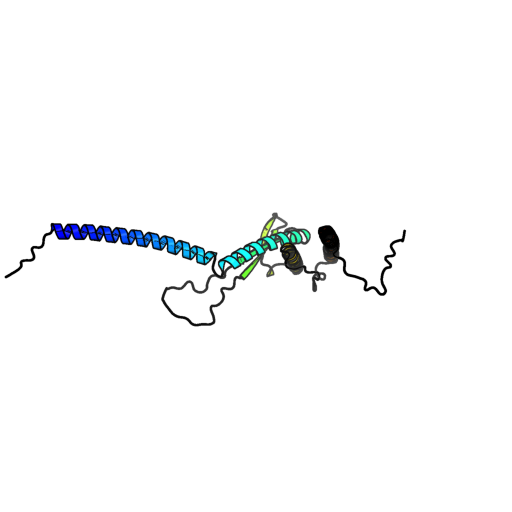 ? 17.824 -0.524 -22.582 1.00 83.06 183 TYR A N 1
ATOM 1387 C CA . TYR A 1 183 ? 17.127 -1.372 -21.619 1.00 83.06 183 TYR A CA 1
ATOM 1388 C C . TYR A 1 183 ? 15.630 -1.041 -21.526 1.00 83.06 183 TYR A C 1
ATOM 1390 O O . TYR A 1 183 ? 14.792 -1.935 -21.644 1.00 83.06 183 TYR A O 1
ATOM 1398 N N . CYS A 1 184 ? 15.266 0.240 -21.395 1.00 84.25 184 CYS A N 1
ATOM 1399 C CA . CYS A 1 184 ? 13.866 0.671 -21.372 1.00 84.25 184 CYS A CA 1
ATOM 1400 C C . CYS A 1 184 ? 13.124 0.291 -22.655 1.00 84.25 184 CYS A C 1
ATOM 1402 O O . CYS A 1 184 ? 12.005 -0.218 -22.592 1.00 84.25 184 CYS A O 1
ATOM 1404 N N . ILE A 1 185 ? 13.738 0.510 -23.822 1.00 85.94 185 ILE A N 1
ATOM 1405 C CA . ILE A 1 185 ? 13.152 0.141 -25.114 1.00 85.94 185 ILE A CA 1
ATOM 1406 C C . ILE A 1 185 ? 12.938 -1.371 -25.179 1.00 85.94 185 ILE A C 1
ATOM 1408 O O . ILE A 1 185 ? 11.855 -1.805 -25.574 1.00 85.94 185 ILE A O 1
ATOM 1412 N N . ALA A 1 186 ? 13.921 -2.173 -24.763 1.00 85.38 186 ALA A N 1
ATOM 1413 C CA . ALA A 1 186 ? 13.805 -3.627 -24.735 1.00 85.38 186 ALA A CA 1
ATOM 1414 C C . ALA A 1 186 ? 12.671 -4.087 -23.806 1.00 85.38 186 ALA A C 1
ATOM 1416 O O . ALA A 1 186 ? 11.815 -4.870 -24.226 1.00 85.38 186 ALA A O 1
ATOM 1417 N N . LEU A 1 187 ? 12.606 -3.548 -22.583 1.00 85.44 187 LEU A N 1
ATOM 1418 C CA . LEU A 1 187 ? 11.579 -3.891 -21.599 1.00 85.44 187 LEU A CA 1
ATOM 1419 C C . LEU A 1 187 ? 10.170 -3.537 -22.101 1.00 85.44 187 LEU A C 1
ATOM 1421 O O . LEU A 1 187 ? 9.256 -4.365 -22.049 1.00 85.44 187 LEU A O 1
ATOM 1425 N N . LEU A 1 188 ? 9.989 -2.324 -22.631 1.00 85.38 188 LEU A N 1
ATOM 1426 C CA . LEU A 1 188 ? 8.702 -1.859 -23.155 1.00 85.38 188 LEU A CA 1
ATOM 1427 C C . LEU A 1 188 ? 8.290 -2.625 -24.422 1.00 85.38 188 LEU A C 1
ATOM 1429 O O . LEU A 1 188 ? 7.117 -2.967 -24.583 1.00 85.38 188 LEU A O 1
ATOM 1433 N N . SER A 1 189 ? 9.245 -2.957 -25.294 1.00 85.88 189 SER A N 1
ATOM 1434 C CA . SER A 1 189 ? 8.994 -3.743 -26.510 1.00 85.88 189 SER A CA 1
ATOM 1435 C C . SER A 1 189 ? 8.582 -5.178 -26.186 1.00 85.88 189 SER A C 1
ATOM 1437 O O . SER A 1 189 ? 7.612 -5.686 -26.753 1.00 85.88 189 SER A O 1
ATOM 1439 N N . PHE A 1 190 ? 9.261 -5.820 -25.232 1.00 84.12 190 PHE A N 1
ATOM 1440 C CA . PHE A 1 190 ? 8.899 -7.155 -24.758 1.00 84.12 190 PHE A CA 1
ATOM 1441 C C . PHE A 1 190 ? 7.479 -7.178 -24.174 1.00 84.12 190 PHE A C 1
ATOM 1443 O O . PHE A 1 190 ? 6.681 -8.068 -24.481 1.00 84.12 190 PHE A O 1
ATOM 1450 N N . ARG A 1 191 ? 7.116 -6.154 -23.394 1.00 79.44 191 ARG A N 1
ATOM 1451 C CA . ARG A 1 191 ? 5.760 -6.018 -22.846 1.00 79.44 191 ARG A CA 1
ATOM 1452 C C . ARG A 1 191 ? 4.700 -5.806 -23.917 1.00 79.44 191 ARG A C 1
ATOM 1454 O O . ARG A 1 191 ? 3.651 -6.444 -23.846 1.00 79.44 191 ARG A O 1
ATOM 1461 N N . ARG A 1 192 ? 4.970 -4.980 -24.931 1.00 80.25 192 ARG A N 1
ATOM 1462 C CA . ARG A 1 192 ? 4.067 -4.828 -26.080 1.00 80.25 192 ARG A CA 1
ATOM 1463 C C . ARG A 1 192 ? 3.784 -6.181 -26.739 1.00 80.25 192 ARG A C 1
ATOM 1465 O O . ARG A 1 192 ? 2.624 -6.512 -26.964 1.00 80.25 192 ARG A O 1
ATOM 1472 N N . ALA A 1 193 ? 4.815 -6.999 -26.955 1.00 78.75 193 ALA A N 1
ATOM 1473 C CA . ALA A 1 193 ? 4.652 -8.331 -27.537 1.00 78.75 193 ALA A CA 1
ATOM 1474 C C . ALA A 1 193 ? 3.793 -9.267 -26.660 1.00 78.75 193 ALA A C 1
ATOM 1476 O O . ALA A 1 193 ? 2.936 -9.988 -27.175 1.00 78.75 193 ALA A O 1
ATOM 1477 N N . LEU A 1 194 ? 3.973 -9.231 -25.335 1.00 76.12 194 LEU A N 1
ATOM 1478 C CA . LEU A 1 194 ? 3.153 -9.987 -24.377 1.00 76.12 194 LEU A CA 1
ATOM 1479 C C . LEU A 1 194 ? 1.681 -9.553 -24.378 1.00 76.12 194 LEU A C 1
ATOM 1481 O O . LEU A 1 194 ? 0.781 -10.397 -24.300 1.00 76.12 194 LEU A O 1
ATOM 1485 N N . ILE A 1 195 ? 1.427 -8.246 -24.467 1.00 75.81 195 ILE A N 1
ATOM 1486 C CA . ILE A 1 195 ? 0.070 -7.696 -24.557 1.00 75.81 195 ILE A CA 1
ATOM 1487 C C . ILE A 1 195 ? -0.582 -8.149 -25.866 1.00 75.81 195 ILE A C 1
ATOM 1489 O O . ILE A 1 195 ? -1.695 -8.673 -25.833 1.00 75.81 195 ILE A O 1
ATOM 1493 N N . ASP A 1 196 ? 0.127 -8.059 -26.991 1.00 79.94 196 ASP A N 1
ATOM 1494 C CA . ASP A 1 196 ? -0.377 -8.499 -28.296 1.00 79.94 196 ASP A CA 1
ATOM 1495 C C . ASP A 1 196 ? -0.708 -10.001 -28.310 1.00 79.94 196 ASP A C 1
ATOM 1497 O O . ASP A 1 196 ? -1.731 -10.415 -28.863 1.00 79.94 196 ASP A O 1
ATOM 1501 N N . GLN A 1 197 ? 0.111 -10.841 -27.666 1.00 75.62 197 GLN A N 1
ATOM 1502 C CA . GLN A 1 197 ? -0.192 -12.269 -27.502 1.00 75.62 197 GLN A CA 1
ATOM 1503 C C . GLN A 1 197 ? -1.432 -12.503 -26.631 1.00 75.62 197 GLN A C 1
ATOM 1505 O O . GLN A 1 197 ? -2.290 -13.315 -26.985 1.00 75.62 197 GLN A O 1
ATOM 1510 N N . SER A 1 198 ? -1.556 -11.770 -25.525 1.00 73.44 198 SER A N 1
ATOM 1511 C CA . SER A 1 198 ? -2.702 -11.876 -24.615 1.00 73.44 198 SER A CA 1
ATOM 1512 C C . SER A 1 198 ? -4.006 -11.443 -25.294 1.00 73.44 198 SER A C 1
ATOM 1514 O O . SER A 1 198 ? -5.032 -12.102 -25.135 1.00 73.44 198 SER A O 1
ATOM 1516 N N . LEU A 1 199 ? -3.965 -10.383 -26.109 1.00 76.38 199 LEU A N 1
ATOM 1517 C CA . LEU A 1 199 ? -5.103 -9.916 -26.904 1.00 76.38 199 LEU A CA 1
ATOM 1518 C C . LEU A 1 199 ? -5.501 -10.933 -27.977 1.00 76.38 199 LEU A C 1
ATOM 1520 O O . LEU A 1 199 ? -6.686 -11.226 -28.129 1.00 76.38 199 LEU A O 1
ATOM 1524 N N . LYS A 1 200 ? -4.529 -11.538 -28.671 1.00 80.94 200 LYS A N 1
ATOM 1525 C CA . LYS A 1 200 ? -4.794 -12.633 -29.620 1.00 80.94 200 LYS A CA 1
ATOM 1526 C C . LYS A 1 200 ? -5.457 -13.826 -28.932 1.00 80.94 200 LYS A C 1
ATOM 1528 O O . LYS A 1 200 ? -6.362 -14.432 -29.504 1.00 80.94 200 LYS A O 1
ATOM 1533 N N . TRP A 1 201 ? -5.031 -14.158 -27.713 1.00 77.50 201 TRP A N 1
ATOM 1534 C CA . TRP A 1 201 ? -5.618 -15.246 -26.933 1.00 77.50 201 TRP A CA 1
ATOM 1535 C C . TRP A 1 201 ? -7.049 -14.925 -26.483 1.00 77.50 201 TRP A C 1
ATOM 1537 O O . TRP A 1 201 ? -7.948 -15.742 -26.678 1.00 77.50 201 TRP A O 1
ATOM 1547 N N . LEU A 1 202 ? -7.290 -13.712 -25.974 1.00 73.75 202 LEU A N 1
ATOM 1548 C CA . LEU A 1 202 ? -8.629 -13.231 -25.617 1.00 73.75 202 LEU A CA 1
ATOM 1549 C C . LEU A 1 202 ? -9.574 -13.231 -26.821 1.00 73.75 202 LEU A C 1
ATOM 1551 O O . LEU A 1 202 ? -10.683 -13.741 -26.712 1.00 73.75 202 LEU A O 1
ATOM 1555 N N . HIS A 1 203 ? -9.130 -12.731 -27.976 1.00 75.44 203 HIS A N 1
ATOM 1556 C CA . HIS A 1 203 ? -9.934 -12.731 -29.197 1.00 75.44 203 HIS A CA 1
ATOM 1557 C C . HIS A 1 203 ? -10.300 -14.157 -29.628 1.00 75.44 203 HIS A C 1
ATOM 1559 O O . HIS A 1 203 ? -11.469 -14.443 -29.867 1.00 75.44 203 HIS A O 1
ATOM 1565 N N . LYS A 1 204 ? -9.332 -15.088 -29.640 1.00 79.38 204 LYS A N 1
ATOM 1566 C CA . LYS A 1 204 ? -9.597 -16.508 -29.933 1.00 79.38 204 LYS A CA 1
ATOM 1567 C C . LYS A 1 204 ? -10.591 -17.130 -28.950 1.00 79.38 204 LYS A C 1
ATOM 1569 O O . LYS A 1 204 ? -11.481 -17.853 -29.382 1.00 79.38 204 LYS A O 1
ATOM 1574 N N . SER A 1 205 ? -10.464 -16.835 -27.657 1.00 74.69 205 SER A N 1
ATOM 1575 C CA . SER A 1 205 ? -11.346 -17.373 -26.615 1.00 74.69 205 SER A CA 1
ATOM 1576 C C . SER A 1 205 ? -12.772 -16.813 -26.712 1.00 74.69 205 SER A C 1
ATOM 1578 O O . SER A 1 205 ? -13.741 -17.565 -26.631 1.00 74.69 205 SER A O 1
ATOM 1580 N N . ILE A 1 206 ? -12.921 -15.513 -26.995 1.00 75.25 206 ILE A N 1
ATOM 1581 C CA . ILE A 1 206 ? -14.224 -14.876 -27.244 1.00 75.25 206 ILE A CA 1
ATOM 1582 C C . ILE A 1 206 ? -14.870 -15.444 -28.514 1.00 75.25 206 ILE A C 1
ATOM 1584 O O . ILE A 1 206 ? -16.048 -15.790 -28.488 1.00 75.25 206 ILE A O 1
ATOM 1588 N N . CYS A 1 207 ? -14.118 -15.593 -29.610 1.00 73.94 207 CYS A N 1
ATOM 1589 C CA . CYS A 1 207 ? -14.619 -16.226 -30.832 1.00 73.94 207 CYS A CA 1
ATOM 1590 C C . CYS A 1 207 ? -15.045 -17.683 -30.590 1.00 73.94 207 CYS A C 1
ATOM 1592 O O . CYS A 1 207 ? -16.094 -18.092 -31.076 1.00 73.94 207 CYS A O 1
ATOM 1594 N N . ALA A 1 208 ? -14.280 -18.447 -29.805 1.00 72.31 208 ALA A N 1
ATOM 1595 C CA . ALA A 1 208 ? -14.621 -19.823 -29.448 1.00 72.31 208 ALA A CA 1
ATOM 1596 C C . ALA A 1 208 ? -15.899 -19.901 -28.596 1.00 72.31 208 ALA A C 1
ATOM 1598 O O . ALA A 1 208 ? -16.769 -20.719 -28.885 1.00 72.31 208 ALA A O 1
ATOM 1599 N N . HIS A 1 209 ? -16.061 -19.017 -27.605 1.00 68.94 209 HIS A N 1
ATOM 1600 C CA . HIS A 1 209 ? -17.293 -18.926 -26.816 1.00 68.94 209 HIS A CA 1
ATOM 1601 C C . HIS A 1 209 ? -18.502 -18.524 -27.669 1.00 68.94 209 HIS A C 1
ATOM 1603 O O . HIS A 1 209 ? -19.557 -19.139 -27.552 1.00 68.94 209 HIS A O 1
ATOM 1609 N N . ARG A 1 210 ? -18.340 -17.574 -28.598 1.00 66.75 210 ARG A N 1
ATOM 1610 C CA . ARG A 1 210 ? -19.417 -17.157 -29.511 1.00 66.75 210 ARG A CA 1
ATOM 1611 C C . ARG A 1 210 ? -19.813 -18.256 -30.508 1.00 66.75 210 ARG A C 1
ATOM 1613 O O . ARG A 1 210 ? -20.989 -18.379 -30.842 1.00 66.75 210 ARG A O 1
ATOM 1620 N N . CYS A 1 211 ? -18.856 -19.078 -30.948 1.00 63.66 211 CYS A N 1
ATOM 1621 C CA . CYS A 1 211 ? -19.133 -20.281 -31.740 1.00 63.66 211 CYS A CA 1
ATOM 1622 C C . CYS A 1 211 ? -19.866 -21.357 -30.925 1.00 63.66 211 CYS A C 1
ATOM 1624 O O . CYS A 1 211 ? -20.784 -21.987 -31.442 1.00 63.66 211 CYS A O 1
ATOM 1626 N N . LEU A 1 212 ? -19.496 -21.560 -29.656 1.00 59.50 212 LEU A N 1
ATOM 1627 C CA . LEU A 1 212 ? -20.162 -22.530 -28.780 1.00 59.50 212 LEU A CA 1
ATOM 1628 C C . LEU A 1 212 ? -21.596 -22.114 -28.426 1.00 59.50 212 LEU A C 1
ATOM 1630 O O . LEU A 1 212 ? -22.468 -22.978 -28.354 1.00 59.50 212 LEU A O 1
ATOM 1634 N N . ASP A 1 213 ? -21.862 -20.814 -28.287 1.00 57.44 213 ASP A N 1
ATOM 1635 C CA . ASP A 1 213 ? -23.224 -20.300 -28.104 1.00 57.44 213 ASP A CA 1
ATOM 1636 C C . ASP A 1 213 ? -24.079 -20.451 -29.378 1.00 57.44 213 ASP A C 1
ATOM 1638 O O . ASP A 1 213 ? -25.268 -20.747 -29.276 1.00 57.44 213 ASP A O 1
ATOM 1642 N N . SER A 1 214 ? -23.485 -20.367 -30.579 1.00 56.69 214 SER A N 1
ATOM 1643 C CA . SER A 1 214 ? -24.195 -20.664 -31.843 1.00 56.69 214 SER A CA 1
ATOM 1644 C C . SER A 1 214 ? -24.535 -22.148 -32.024 1.00 56.69 214 SER A C 1
ATOM 1646 O O . SER A 1 214 ? -25.453 -22.475 -32.768 1.00 56.69 214 SER A O 1
ATOM 1648 N N . LEU A 1 215 ? -23.832 -23.058 -31.343 1.00 55.03 215 LEU A N 1
ATOM 1649 C CA . LEU A 1 215 ? -24.078 -24.505 -31.414 1.00 55.03 215 LEU A CA 1
ATOM 1650 C C . LEU A 1 215 ? -25.033 -25.019 -30.319 1.00 55.03 215 LEU A C 1
ATOM 1652 O O . LEU A 1 215 ? -25.337 -26.210 -30.291 1.00 55.03 215 LEU A O 1
ATOM 1656 N N . ARG A 1 216 ? -25.517 -24.152 -29.414 1.00 51.84 216 ARG A N 1
ATOM 1657 C CA . ARG A 1 216 ? -26.376 -24.531 -28.273 1.00 51.84 216 ARG A CA 1
ATOM 1658 C C . ARG A 1 216 ? -27.861 -24.179 -28.406 1.00 51.84 216 ARG A C 1
ATOM 1660 O O . ARG A 1 216 ? -28.605 -24.417 -27.460 1.00 51.84 216 ARG A O 1
ATOM 1667 N N . PHE A 1 217 ? -28.320 -23.716 -29.568 1.00 42.50 217 PHE A N 1
ATOM 1668 C CA . PHE A 1 217 ? -29.751 -23.554 -29.845 1.00 42.50 217 PHE A CA 1
ATOM 1669 C C . PHE A 1 217 ? -30.155 -24.183 -31.184 1.00 42.50 217 PHE A C 1
ATOM 1671 O O . PHE A 1 217 ? -30.157 -23.499 -32.206 1.00 42.50 217 PHE A O 1
ATOM 1678 N N . PRO A 1 218 ? -30.585 -25.456 -31.207 1.00 47.28 218 PRO A N 1
ATOM 1679 C CA . PRO A 1 218 ? -31.534 -25.901 -32.209 1.00 47.28 218 PRO A CA 1
ATOM 1680 C C . PRO A 1 218 ? -32.920 -25.423 -31.755 1.00 47.28 218 PRO A C 1
ATOM 1682 O O . PRO A 1 218 ? -33.660 -26.165 -31.113 1.00 47.28 218 PRO A O 1
ATOM 1685 N N . TYR A 1 219 ? -33.275 -24.165 -32.027 1.00 48.06 219 TYR A N 1
ATOM 1686 C CA . TYR A 1 219 ? -34.702 -23.849 -32.094 1.00 48.06 219 TYR A CA 1
ATOM 1687 C C . TYR A 1 219 ? -35.239 -24.509 -33.372 1.00 48.06 219 TYR A C 1
ATOM 1689 O O . TYR A 1 219 ? -34.645 -24.308 -34.435 1.00 48.06 219 TYR A O 1
ATOM 1697 N N . PRO A 1 220 ? -36.315 -25.312 -33.297 1.00 47.72 220 PRO A N 1
ATOM 1698 C CA . PRO A 1 220 ? -36.967 -25.815 -34.492 1.00 47.72 220 PRO A CA 1
ATOM 1699 C C . PRO A 1 220 ? -37.436 -24.620 -35.320 1.00 47.72 220 PRO A C 1
ATOM 1701 O O . PRO A 1 220 ? -38.085 -23.709 -34.801 1.00 47.72 220 PRO A O 1
ATOM 1704 N N . GLN A 1 221 ? -37.057 -24.624 -36.595 1.00 46.59 221 GLN A N 1
ATOM 1705 C CA . GLN A 1 221 ? -37.555 -23.691 -37.592 1.00 46.59 221 GLN A CA 1
ATOM 1706 C C . GLN A 1 221 ? -39.079 -23.819 -37.632 1.00 46.59 221 GLN A C 1
ATOM 1708 O O . GLN A 1 221 ? -39.606 -24.848 -38.044 1.00 46.59 221 GLN A O 1
ATOM 1713 N N . HIS A 1 222 ? -39.778 -22.790 -37.162 1.00 44.91 222 HIS A N 1
ATOM 1714 C CA . HIS A 1 222 ? -41.151 -22.570 -37.578 1.00 44.91 222 HIS A CA 1
ATOM 1715 C C . HIS A 1 222 ? -41.111 -21.796 -38.891 1.00 44.91 222 HIS A C 1
ATOM 1717 O O . HIS A 1 222 ? -40.511 -20.723 -38.972 1.00 44.91 222 HIS A O 1
ATOM 1723 N N . ASP A 1 223 ? -41.732 -22.399 -39.898 1.00 52.94 223 ASP A N 1
ATOM 1724 C CA . ASP A 1 223 ? -41.922 -21.884 -41.244 1.00 52.94 223 ASP A CA 1
ATOM 1725 C C . ASP A 1 223 ? -42.450 -20.443 -41.237 1.00 52.94 223 ASP A C 1
ATOM 1727 O O . ASP A 1 223 ? -43.524 -20.149 -40.706 1.00 52.94 223 ASP A O 1
ATOM 1731 N N . LEU A 1 224 ? -41.700 -19.547 -41.874 1.00 46.25 224 LEU A N 1
ATOM 1732 C CA . LEU A 1 224 ? -42.154 -18.224 -42.290 1.00 46.25 224 LEU A CA 1
ATOM 1733 C C . LEU A 1 224 ? -41.799 -18.074 -43.776 1.00 46.25 224 LEU A C 1
ATOM 1735 O O . LEU A 1 224 ? -40.643 -18.303 -44.138 1.00 46.25 224 LEU A O 1
ATOM 1739 N N . PRO A 1 225 ? -42.776 -17.754 -44.640 1.00 53.44 225 PRO A N 1
ATOM 1740 C CA . PRO A 1 225 ? -42.601 -17.828 -46.082 1.00 53.44 225 PRO A CA 1
ATOM 1741 C C . PRO A 1 225 ? -41.812 -16.640 -46.644 1.00 53.44 225 PRO A C 1
ATOM 1743 O O . PRO A 1 225 ? -41.984 -15.498 -46.219 1.00 53.44 225 PRO A O 1
ATOM 1746 N N . ASP A 1 226 ? -40.973 -16.974 -47.625 1.00 55.62 226 ASP A N 1
ATOM 1747 C CA . ASP A 1 226 ? -40.517 -16.200 -48.783 1.00 55.62 226 ASP A CA 1
ATOM 1748 C C . ASP A 1 226 ? -40.577 -14.673 -48.710 1.00 55.62 226 ASP A C 1
ATOM 1750 O O . ASP A 1 226 ? -41.544 -14.058 -49.152 1.00 55.62 226 ASP A O 1
ATOM 1754 N N . LEU A 1 227 ? -39.451 -14.063 -48.329 1.00 42.88 227 LEU A N 1
ATOM 1755 C CA . LEU A 1 227 ? -39.021 -12.768 -48.862 1.00 42.88 227 LEU A CA 1
ATOM 1756 C C . LEU A 1 227 ? -37.486 -12.743 -48.993 1.00 42.88 227 LEU A C 1
ATOM 1758 O O . LEU A 1 227 ? -36.774 -12.211 -48.145 1.00 42.88 227 LEU A O 1
ATOM 1762 N N . CYS A 1 228 ? -36.976 -13.303 -50.092 1.00 45.78 228 CYS A N 1
ATOM 1763 C CA . CYS A 1 228 ? -35.790 -12.751 -50.755 1.00 45.78 228 CYS A CA 1
ATOM 1764 C C . CYS A 1 228 ? -36.268 -11.677 -51.750 1.00 45.78 228 CYS A C 1
ATOM 1766 O O . CYS A 1 228 ? -37.308 -11.859 -52.385 1.00 45.78 228 CYS A O 1
ATOM 1768 N N . PRO A 1 229 ? -35.517 -10.575 -51.911 1.00 55.44 229 PRO A N 1
ATOM 1769 C CA . PRO A 1 229 ? -34.530 -10.604 -52.986 1.00 55.44 229 PRO A CA 1
ATOM 1770 C C . PRO A 1 229 ? -33.155 -10.012 -52.621 1.00 55.44 229 PRO A C 1
ATOM 1772 O O . PRO A 1 229 ? -33.039 -8.965 -51.998 1.00 55.44 229 PRO A O 1
ATOM 1775 N N . GLU A 1 230 ? -32.144 -10.715 -53.132 1.00 45.12 230 GLU A N 1
ATOM 1776 C CA . GLU A 1 230 ? -30.873 -10.228 -53.688 1.00 45.12 230 GLU A CA 1
ATOM 1777 C C . GLU A 1 230 ? -29.742 -9.679 -52.796 1.00 45.12 230 GLU A C 1
ATOM 1779 O O . GLU A 1 230 ? -29.796 -8.593 -52.230 1.00 45.12 230 GLU A O 1
ATOM 1784 N N . GLY A 1 231 ? -28.624 -10.424 -52.858 1.00 49.31 231 GLY A N 1
ATOM 1785 C CA . GLY A 1 231 ? -27.268 -10.037 -52.459 1.00 49.31 231 GLY A CA 1
ATOM 1786 C C . GLY A 1 231 ? -27.079 -10.142 -50.948 1.00 49.31 231 GLY A C 1
ATOM 1787 O O . GLY A 1 231 ? -27.801 -9.527 -50.187 1.00 49.31 231 GLY A O 1
ATOM 1788 N N . TRP A 1 232 ? -26.120 -10.853 -50.373 1.00 39.25 232 TRP A N 1
ATOM 1789 C CA . TRP A 1 232 ? -24.723 -10.979 -50.745 1.00 39.25 232 TRP A CA 1
ATOM 1790 C C . TRP A 1 232 ? -24.209 -12.306 -50.177 1.00 39.25 232 TRP A C 1
ATOM 1792 O O . TRP A 1 232 ? -24.237 -12.521 -48.967 1.00 39.25 232 TRP A O 1
ATOM 1802 N N . ALA A 1 233 ? -23.688 -13.179 -51.033 1.00 42.44 233 ALA A N 1
ATOM 1803 C CA . ALA A 1 233 ? -22.832 -14.277 -50.609 1.00 42.44 233 ALA A CA 1
ATOM 1804 C C . ALA A 1 233 ? -21.714 -14.446 -51.634 1.00 42.44 233 ALA A C 1
ATOM 1806 O O . ALA A 1 233 ? -21.944 -15.003 -52.699 1.00 42.44 233 ALA A O 1
ATOM 1807 N N . VAL A 1 234 ? -20.504 -13.996 -51.292 1.00 43.38 234 VAL A N 1
ATOM 1808 C CA . VAL A 1 234 ? -19.269 -14.631 -51.769 1.00 43.38 234 VAL A CA 1
ATOM 1809 C C . VAL A 1 234 ? -18.247 -14.591 -50.632 1.00 43.38 234 VAL A C 1
ATOM 1811 O O . VAL A 1 234 ? -17.520 -13.618 -50.446 1.00 43.38 234 VAL A O 1
ATOM 1814 N N . PHE A 1 235 ? -18.197 -15.677 -49.860 1.00 41.41 235 PHE A N 1
ATOM 1815 C CA . PHE A 1 235 ? -16.982 -16.082 -49.160 1.00 41.41 235 PHE A CA 1
ATOM 1816 C C . PHE A 1 235 ? -16.071 -16.745 -50.196 1.00 41.41 235 PHE A C 1
ATOM 1818 O O . PHE A 1 235 ? -16.354 -17.845 -50.661 1.00 41.41 235 PHE A O 1
ATOM 1825 N N . GLY A 1 236 ? -14.984 -16.069 -50.560 1.00 40.97 236 GLY A N 1
ATOM 1826 C CA . GLY A 1 236 ? -13.869 -16.658 -51.291 1.00 40.97 236 GLY A CA 1
ATOM 1827 C C . GLY A 1 236 ? -12.709 -16.916 -50.336 1.00 40.97 236 GLY A C 1
ATOM 1828 O O . GLY A 1 236 ? -11.899 -16.028 -50.099 1.00 40.97 236 GLY A O 1
ATOM 1829 N N . LEU A 1 237 ? -12.633 -18.125 -49.780 1.00 49.62 237 LEU A N 1
ATOM 1830 C CA . LEU A 1 237 ? -11.394 -18.692 -49.251 1.00 49.62 237 LEU A CA 1
ATOM 1831 C C . LEU A 1 237 ? -10.862 -19.638 -50.322 1.00 49.62 237 LEU A C 1
ATOM 1833 O O . LEU A 1 237 ? -11.443 -20.701 -50.495 1.00 49.62 237 LEU A O 1
ATOM 1837 N N . HIS A 1 238 ? -9.803 -19.241 -51.026 1.00 46.50 238 HIS A N 1
ATOM 1838 C CA . HIS A 1 238 ? -8.754 -20.109 -51.575 1.00 46.50 238 HIS A CA 1
ATOM 1839 C C . HIS A 1 238 ? -7.567 -19.213 -51.947 1.00 46.50 238 HIS A C 1
ATOM 1841 O O . HIS A 1 238 ? -7.689 -18.308 -52.768 1.00 46.50 238 HIS A O 1
ATOM 1847 N N . GLY A 1 239 ? -6.429 -19.459 -51.313 1.00 49.75 239 GLY A N 1
ATOM 1848 C CA . GLY A 1 239 ? -5.163 -18.800 -51.594 1.00 49.75 239 GLY A CA 1
ATOM 1849 C C . GLY A 1 239 ? -4.081 -19.533 -50.823 1.00 49.75 239 GLY A C 1
ATOM 1850 O O . GLY A 1 239 ? -4.050 -19.450 -49.598 1.00 49.75 239 GLY A O 1
ATOM 1851 N N . SER A 1 240 ? -3.334 -20.337 -51.572 1.00 51.56 240 SER A N 1
ATOM 1852 C CA . SER A 1 240 ? -2.254 -21.241 -51.175 1.00 51.56 240 SER A CA 1
ATOM 1853 C C . SER A 1 240 ? -1.107 -20.570 -50.427 1.00 51.56 240 SER A C 1
ATOM 1855 O O . SER A 1 240 ? -0.895 -19.354 -50.631 1.00 51.56 240 SER A O 1
#

pLDDT: mean 77.66, std 18.21, range [37.78, 97.44]

Solvent-accessible surface area (backbone atoms only — not comparable to full-atom values): 14721 Å² total; per-residue (Å²): 134,83,84,75,81,76,83,54,68,69,58,56,51,51,53,49,54,52,50,53,51,50,50,54,50,50,52,54,52,49,52,53,48,52,54,52,50,50,54,50,51,52,49,45,55,50,65,32,94,59,26,50,59,48,55,52,46,51,54,50,36,53,52,34,33,57,44,16,41,54,43,25,50,74,74,36,84,56,50,42,66,46,60,46,81,40,72,66,79,69,92,68,93,65,82,81,90,76,87,84,83,91,84,77,91,76,80,76,70,83,62,75,38,79,45,67,44,34,30,39,42,37,89,88,78,67,46,73,44,80,40,53,67,83,76,45,51,76,50,59,42,46,52,50,49,50,18,44,53,54,8,48,51,53,48,40,47,72,68,66,79,51,79,84,91,73,84,89,78,80,81,74,58,78,77,66,51,70,68,51,37,53,49,52,51,51,56,54,51,53,49,50,52,54,50,53,50,50,50,53,50,51,52,53,50,51,51,51,50,57,52,54,59,66,72,70,61,87,70,79,85,74,90,75,85,88,83,82,84,82,87,86,87,83,89,84,87,85,81,132

InterPro domains:
  IPR027417 P-loop containing nucleoside triphosphate hydrolase [G3DSA:3.40.50.300] (8-194)
  IPR027417 P-loop containing nucleoside triphosphate hydrolase [SSF52540] (57-181)

Mean predicted aligned error: 14.22 Å

Secondary structure (DSSP, 8-state):
--------HHHHHHHHHHHHHHHHHHHHHHHHHHHHHHHHHHHHHHHSTTHHHHHHHHHHHHHHHHHHHHHHHHHSTTEEEEEEEEPPP-TT------------S-------EEEEEEEEE-TTT-PEEEEEGGGS-HHHHHHHHHHHHHHHHHHHHHTTS--------SSSSSSS-HHHHHHHHHHHHHHHHHHHHHHHHHHHHHHHHHHHHHTS------------------------

Organism: NCBI:txid51714

Nearest PDB structures (foldseek):
  6qj1-assembly1_A  TM=5.720E-01  e=2.128E-02  Thermochaetoides thermophila
  8wjn-assembly1_A  TM=4.583E-01  e=3.382E-03  Saccharomyces cerevisiae S288C
  5xg3-assembly1_B  TM=5.822E-01  e=3.475E-02  Bacillus subtilis subsp. subtilis str. 168
  6yvu-assembly1_B  TM=5.827E-01  e=1.259E-01  Saccharomyces cerevisiae S288C
  4r79-assembly1_B  TM=2.234E-01  e=5.634E+00  Drosophila mauritiana